Protein AF-A0A7W2L6R8-F1 (afdb_monomer_lite)

InterPro domains:
  IPR005039 Antirepressor protein, C-terminal [PF03374] (110-186)
  IPR014054 Bacteriophage regulatory protein, Rha family [PF09669] (1-79)

Secondary structure (DSSP, 8-state):
-BHHHHHHHHT--HHHHHHHHHHHHHTTS--PPEEEEE-TTT--EEEEEB--HHHHHHHHHTT-HHHHHHHHHHHHHHHHHHHHH----SSHHHHHHHHHHHHHHHHHHHHHHHHHHHHHHHHHHHHTTTTPPPHHHHHHHTTS-HHHHHHHHHHTTSEEE-TT---EEE-HHHHHTTS--------PPP-

Radius of gyration: 39.8 Å; chains: 1; bounding box: 74×54×94 Å

Foldseek 3Di:
DKLVVVCVVLVHDSVVSVVLLVVCVVVVNFPWDWDWDQDPPPRDTDIMTDGDPNSSCVSNCVRDVVSVVVVVVVVVVVVVVVVVVDPDDPDPVVNVVVVVVVVVVVVVVVVVCVVCVVVVVVVVVVVVCVPDDDLCVVCVVVVHHSVVSVVVCVVVQQWDDDVPDPDIDGDPVCVVVVNDDDDDDPDDDDD

Organism: Pseudomonas putida (NCBI:txid303)

Sequence (191 aa):
MSTREIAQLTGKSHDNVLRDARRLVAEGVLKSEETPYTHPQNGQSYPEFLLSQRDTLVLVSGYSAQLRARIIDRWQELEARVLGQLQIPQTFAEALRLAADQAEQNHQLQQVIQKQAPKVAAIQRLAAACGAICITDAAKQLQVAPSKLFGWLEENRWIYRRQGSGRWIAYQPRISSGLLKHKVTSLKPDP

Structure (mmCIF, N/CA/C/O backbone):
data_AF-A0A7W2L6R8-F1
#
_entry.id   AF-A0A7W2L6R8-F1
#
loop_
_atom_site.group_PDB
_atom_site.id
_atom_site.type_symbol
_atom_site.label_atom_id
_atom_site.label_alt_id
_atom_site.label_comp_id
_atom_site.label_asym_id
_atom_site.label_entity_id
_atom_site.label_seq_id
_atom_site.pdbx_PDB_ins_code
_atom_site.Cartn_x
_atom_site.Cartn_y
_atom_site.Cartn_z
_atom_site.occupancy
_atom_site.B_iso_or_equiv
_atom_site.auth_seq_id
_atom_site.auth_comp_id
_atom_site.auth_asym_id
_atom_site.auth_atom_id
_atom_site.pdbx_PDB_model_num
ATOM 1 N N . MET A 1 1 ? -21.750 -14.918 16.451 1.00 89.88 1 MET A N 1
ATOM 2 C CA . MET A 1 1 ? -21.728 -15.380 17.856 1.00 89.88 1 MET A CA 1
ATOM 3 C C . MET A 1 1 ? -23.026 -14.936 18.499 1.00 89.88 1 MET A C 1
ATOM 5 O O . MET A 1 1 ? -23.421 -13.794 18.265 1.00 89.88 1 MET A O 1
ATOM 9 N N . SER A 1 2 ? -23.712 -15.816 19.226 1.00 94.25 2 SER A N 1
ATOM 10 C CA . SER A 1 2 ? -24.984 -15.457 19.865 1.00 94.25 2 SER A CA 1
ATOM 11 C C . SER A 1 2 ? -24.760 -14.674 21.162 1.00 94.25 2 SER A C 1
ATOM 13 O O . SER A 1 2 ? -23.735 -14.821 21.832 1.00 94.25 2 SER A O 1
ATOM 15 N N . THR A 1 3 ? -25.729 -13.857 21.578 1.00 94.56 3 THR A N 1
ATOM 16 C CA . THR A 1 3 ? -25.658 -13.178 22.888 1.00 94.56 3 THR A CA 1
ATOM 17 C C . THR A 1 3 ? -25.649 -14.156 24.063 1.00 94.56 3 THR A C 1
ATOM 19 O O . THR A 1 3 ? -25.105 -13.825 25.117 1.00 94.56 3 THR A O 1
ATOM 22 N N . ARG A 1 4 ? -26.184 -15.373 23.885 1.00 92.75 4 ARG A N 1
ATOM 23 C CA . ARG A 1 4 ? -26.137 -16.457 24.881 1.00 92.75 4 ARG A CA 1
ATOM 24 C C . ARG A 1 4 ? -24.720 -17.009 25.035 1.00 92.75 4 ARG A C 1
ATOM 26 O O . ARG A 1 4 ? -24.240 -17.141 26.157 1.00 92.75 4 ARG A O 1
ATOM 33 N N . GLU A 1 5 ? -24.032 -17.255 23.921 1.00 92.06 5 GLU A N 1
ATOM 34 C CA . GLU A 1 5 ? -22.613 -17.640 23.917 1.00 92.06 5 GLU A CA 1
ATOM 35 C C . GLU A 1 5 ? -21.745 -16.542 24.541 1.00 92.06 5 GLU A C 1
ATOM 37 O O . GLU A 1 5 ? -20.887 -16.823 25.373 1.00 92.06 5 GLU A O 1
ATOM 42 N N . ILE A 1 6 ? -22.002 -15.273 24.207 1.00 92.56 6 ILE A N 1
ATOM 43 C CA . ILE A 1 6 ? -21.271 -14.135 24.785 1.00 92.56 6 ILE A CA 1
ATOM 44 C C . ILE A 1 6 ? -21.476 -14.067 26.301 1.00 92.56 6 ILE A C 1
ATOM 46 O O . ILE A 1 6 ? -20.512 -13.864 27.038 1.00 92.56 6 ILE A O 1
ATOM 50 N N . ALA A 1 7 ? -22.706 -14.250 26.783 1.00 92.62 7 ALA A N 1
ATOM 51 C CA . ALA A 1 7 ? -23.013 -14.292 28.210 1.00 92.62 7 ALA A CA 1
ATOM 52 C C . ALA A 1 7 ? -22.227 -15.405 28.925 1.00 92.62 7 ALA A C 1
ATOM 54 O O . ALA A 1 7 ? -21.580 -15.145 29.939 1.00 92.62 7 ALA A O 1
ATOM 55 N N . GLN A 1 8 ? -22.189 -16.609 28.344 1.00 91.62 8 GLN A N 1
ATOM 56 C CA . GLN A 1 8 ? -21.412 -17.735 28.873 1.00 91.62 8 GLN A CA 1
ATOM 57 C C . GLN A 1 8 ? -19.908 -17.439 28.912 1.00 91.62 8 GLN A C 1
ATOM 59 O O . GLN A 1 8 ? -19.268 -17.658 29.936 1.00 91.62 8 GLN A O 1
ATOM 64 N N . LEU A 1 9 ? -19.346 -16.902 27.826 1.00 91.00 9 LEU A N 1
ATOM 65 C CA . LEU A 1 9 ? -17.909 -16.632 27.717 1.00 91.00 9 LEU A CA 1
ATOM 66 C C . LEU A 1 9 ? -17.447 -15.458 28.588 1.00 91.00 9 LEU A C 1
ATOM 68 O O . LEU A 1 9 ? -16.309 -15.441 29.049 1.00 91.00 9 LEU A O 1
ATOM 72 N N . THR A 1 10 ? -18.308 -14.462 28.801 1.00 87.69 10 THR A N 1
ATOM 73 C CA . THR A 1 10 ? -17.969 -13.252 29.572 1.00 87.69 10 THR A CA 1
ATOM 74 C C . THR A 1 10 ? -18.380 -13.333 31.042 1.00 87.69 10 THR A C 1
ATOM 76 O O . THR A 1 10 ? -18.015 -12.452 31.819 1.00 87.69 10 THR A O 1
ATOM 79 N N . GLY A 1 11 ? -19.152 -14.355 31.430 1.00 88.38 11 GLY A N 1
ATOM 80 C CA . GLY A 1 11 ? -19.705 -14.516 32.778 1.00 88.38 11 GLY A CA 1
ATOM 81 C C . GLY A 1 11 ? -20.815 -13.518 33.133 1.00 88.38 11 GLY A C 1
ATOM 82 O O . GLY A 1 11 ? -21.249 -13.463 34.283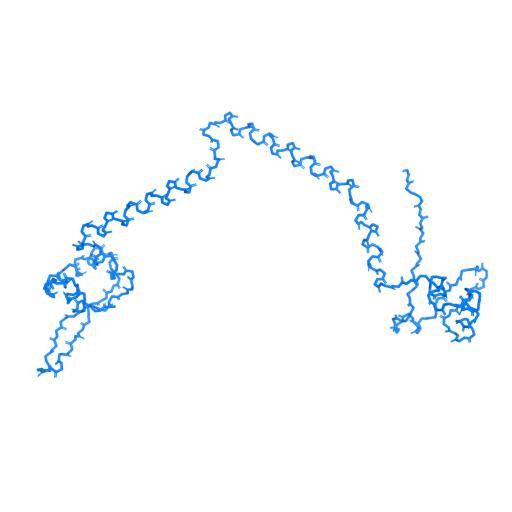 1.00 88.38 11 GLY A O 1
ATOM 83 N N . LYS A 1 12 ? -21.282 -12.706 32.175 1.00 90.94 12 LYS A N 1
ATOM 84 C CA . LYS A 1 12 ? -22.406 -11.776 32.366 1.00 90.94 12 LYS A CA 1
ATOM 85 C C . LYS A 1 12 ? -23.739 -12.500 32.207 1.00 90.94 12 LYS A C 1
ATOM 87 O O . LYS A 1 12 ? -23.853 -13.437 31.425 1.00 90.94 12 LYS A O 1
ATOM 92 N N . SER A 1 13 ? -24.778 -12.020 32.893 1.00 94.38 13 SER A N 1
ATOM 93 C CA . SER A 1 13 ? -26.136 -12.515 32.649 1.00 94.38 13 SER A CA 1
ATOM 94 C C . SER A 1 13 ? -26.592 -12.182 31.227 1.00 94.38 13 SER A C 1
ATOM 96 O O . SER A 1 13 ? -26.318 -11.093 30.713 1.00 94.38 13 SER A O 1
ATOM 98 N N . HIS A 1 14 ? -27.313 -13.113 30.598 1.00 94.25 14 HIS A N 1
ATOM 99 C CA . HIS A 1 14 ? -27.810 -12.945 29.230 1.00 94.25 14 HIS A CA 1
ATOM 100 C C . HIS A 1 14 ? -28.712 -11.713 29.083 1.00 94.25 14 HIS A C 1
ATOM 102 O O . HIS A 1 14 ? -28.559 -10.979 28.111 1.00 94.25 14 HIS A O 1
ATOM 108 N N . ASP A 1 15 ? -29.528 -11.395 30.091 1.00 95.06 15 ASP A N 1
ATOM 109 C CA . ASP A 1 15 ? -30.366 -10.185 30.110 1.00 95.06 15 ASP A CA 1
ATOM 110 C C . ASP A 1 15 ? -29.556 -8.889 29.991 1.00 95.06 15 ASP A C 1
ATOM 112 O O . ASP A 1 15 ? -29.937 -7.973 29.260 1.00 95.06 15 ASP A O 1
ATOM 116 N N . ASN A 1 16 ? -28.408 -8.808 30.674 1.00 94.38 16 ASN A N 1
ATOM 117 C CA . ASN A 1 16 ? -27.526 -7.648 30.567 1.00 94.38 16 ASN A CA 1
ATOM 118 C C . ASN A 1 16 ? -26.909 -7.564 29.168 1.00 94.38 16 ASN A C 1
ATOM 120 O O . ASN A 1 16 ? -26.847 -6.479 28.593 1.00 94.38 16 ASN A O 1
ATOM 124 N N . VAL A 1 17 ? -26.508 -8.705 28.599 1.00 94.44 17 VAL A N 1
ATOM 125 C CA . VAL A 1 17 ? -25.959 -8.756 27.238 1.00 94.44 17 VAL A CA 1
ATOM 126 C C . VAL A 1 17 ? -27.003 -8.329 26.203 1.00 94.44 17 VAL A C 1
ATOM 128 O O . VAL A 1 17 ? -26.694 -7.529 25.323 1.00 94.44 17 VAL A O 1
ATOM 131 N N . LEU A 1 18 ? -28.252 -8.783 26.340 1.00 95.62 18 LEU A N 1
ATOM 132 C CA . LEU A 1 18 ? -29.373 -8.359 25.497 1.00 95.62 18 LEU A CA 1
ATOM 133 C C . LEU A 1 18 ? -29.649 -6.865 25.612 1.00 95.62 18 LEU A C 1
ATOM 135 O O . LEU A 1 18 ? -29.804 -6.189 24.598 1.00 95.62 18 LEU A O 1
ATOM 139 N N . ARG A 1 19 ? -29.704 -6.339 26.838 1.00 95.81 19 ARG A N 1
ATOM 140 C CA . ARG A 1 19 ? -29.934 -4.913 27.078 1.00 95.81 19 ARG A CA 1
ATOM 141 C C . ARG A 1 19 ? -28.861 -4.062 26.404 1.00 95.81 19 ARG A C 1
ATOM 143 O O . ARG A 1 19 ? -29.186 -3.082 25.738 1.00 95.81 19 ARG A O 1
ATOM 150 N N . ASP A 1 20 ? -27.597 -4.438 26.564 1.00 95.50 20 ASP A N 1
ATOM 151 C CA . ASP A 1 20 ? -26.480 -3.684 26.003 1.00 95.50 20 ASP A CA 1
ATOM 152 C C . ASP A 1 20 ? -26.440 -3.806 24.466 1.00 95.50 20 ASP A C 1
ATOM 154 O O . ASP A 1 20 ? -26.195 -2.810 23.787 1.00 95.50 20 ASP A O 1
ATOM 158 N N . ALA A 1 21 ? -26.758 -4.982 23.907 1.00 95.19 21 ALA A N 1
ATOM 159 C CA . ALA A 1 21 ? -26.900 -5.174 22.463 1.00 95.19 21 ALA A CA 1
ATOM 160 C C . ALA A 1 21 ? -28.028 -4.304 21.883 1.00 95.19 21 ALA A C 1
ATOM 162 O O . ALA A 1 21 ? -27.784 -3.552 20.944 1.00 95.19 21 ALA A O 1
ATOM 163 N N . ARG A 1 22 ? -29.226 -4.320 22.488 1.00 96.44 22 ARG A N 1
ATOM 164 C CA . ARG A 1 22 ? -30.365 -3.473 22.083 1.00 96.44 22 ARG A CA 1
ATOM 165 C C . ARG A 1 22 ? -30.018 -1.993 22.118 1.00 96.44 22 ARG A C 1
ATOM 167 O O . ARG A 1 22 ? -30.337 -1.274 21.177 1.00 96.44 22 ARG A O 1
ATOM 174 N N . ARG A 1 23 ? -29.334 -1.542 23.176 1.00 96.88 23 ARG A N 1
ATOM 175 C CA . ARG A 1 23 ? -28.872 -0.153 23.278 1.00 96.88 23 ARG A CA 1
ATOM 176 C C . ARG A 1 23 ? -27.956 0.204 22.106 1.00 96.88 23 ARG A C 1
ATOM 178 O O . ARG A 1 23 ? -28.190 1.205 21.444 1.00 96.88 23 ARG A O 1
ATOM 185 N N . LEU A 1 24 ? -26.951 -0.623 21.819 1.00 95.38 24 LEU A N 1
ATOM 186 C CA . LEU A 1 24 ? -26.009 -0.349 20.732 1.00 95.38 24 LEU A CA 1
ATOM 187 C C . LEU A 1 24 ? -26.646 -0.466 19.335 1.00 95.38 24 LEU A C 1
ATOM 189 O O . LEU A 1 24 ? -26.183 0.191 18.406 1.00 95.38 24 LEU A O 1
ATOM 193 N N . VAL A 1 25 ? -27.692 -1.278 19.164 1.00 95.62 25 VAL A N 1
ATOM 194 C CA . VAL A 1 25 ? -28.506 -1.295 17.935 1.00 95.62 25 VAL A CA 1
ATOM 195 C C . VAL A 1 25 ? -29.303 0.004 17.804 1.00 95.62 25 VAL A C 1
ATOM 197 O O . VAL A 1 25 ? -29.286 0.617 16.742 1.00 95.62 25 VAL A O 1
ATOM 200 N N . ALA A 1 26 ? -29.941 0.471 18.883 1.00 95.69 26 ALA A N 1
ATOM 201 C CA . ALA A 1 26 ? -30.684 1.735 18.891 1.00 95.69 26 ALA A CA 1
ATOM 202 C C . ALA A 1 26 ? -29.785 2.955 18.614 1.00 95.69 26 ALA A C 1
ATOM 204 O O . ALA A 1 26 ? -30.210 3.903 17.961 1.00 95.69 26 ALA A O 1
ATOM 205 N N . GLU A 1 27 ? -28.527 2.913 19.059 1.00 95.62 27 GLU A N 1
ATOM 206 C CA . GLU A 1 27 ? -27.496 3.916 18.751 1.00 95.62 27 GLU A CA 1
ATOM 207 C C . GLU A 1 27 ? -26.927 3.783 17.319 1.00 95.62 27 GLU A C 1
ATOM 209 O O . GLU A 1 27 ? -26.092 4.587 16.908 1.00 95.62 27 GLU A O 1
ATOM 214 N N . GLY A 1 28 ? -27.336 2.767 16.550 1.00 93.06 28 GLY A N 1
ATOM 215 C CA . GLY A 1 28 ? -26.838 2.496 15.196 1.00 93.06 28 GLY A CA 1
ATOM 216 C C . GLY A 1 28 ? -25.408 1.942 15.143 1.00 93.06 28 GLY A C 1
ATOM 217 O O . GLY A 1 28 ? -24.799 1.870 14.073 1.00 93.06 28 GLY A O 1
ATOM 218 N N . VAL A 1 29 ? -24.845 1.550 16.288 1.00 94.75 29 VAL A N 1
ATOM 219 C CA . VAL A 1 29 ? -23.480 1.026 16.400 1.00 94.75 29 VAL A CA 1
ATOM 220 C C . VAL A 1 29 ? -23.422 -0.428 15.932 1.00 94.75 29 VAL A C 1
ATOM 222 O O . VAL A 1 29 ? -22.526 -0.786 15.155 1.00 94.75 29 VAL A O 1
ATOM 225 N N . LEU A 1 30 ? -24.367 -1.257 16.385 1.00 94.31 30 LEU A N 1
ATOM 226 C CA . LEU A 1 30 ? -24.556 -2.622 15.889 1.00 94.31 30 LEU A CA 1
ATOM 227 C C . LEU A 1 30 ? -25.556 -2.621 14.735 1.00 94.31 30 LEU A C 1
ATOM 229 O O . LEU A 1 30 ? -26.507 -1.846 14.729 1.00 94.31 30 LEU A O 1
ATOM 233 N N . LYS A 1 31 ? -25.348 -3.518 13.771 1.00 90.69 31 LYS A N 1
ATOM 234 C CA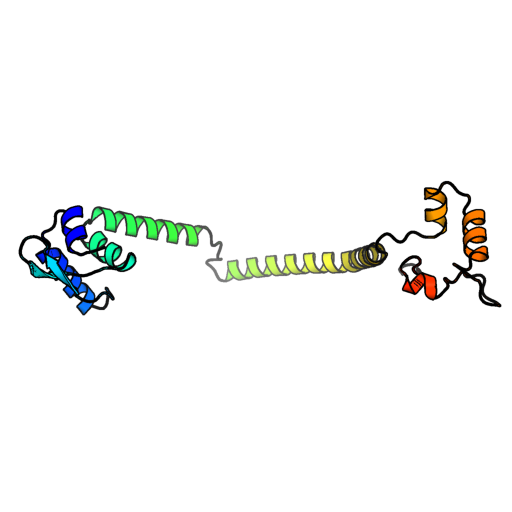 . LYS A 1 31 ? -26.228 -3.677 12.599 1.00 90.69 31 LYS A CA 1
ATOM 235 C C . LYS A 1 31 ? -27.069 -4.952 12.660 1.00 90.69 31 LYS A C 1
ATOM 237 O O . LYS A 1 31 ? -27.704 -5.317 11.679 1.00 90.69 31 LYS A O 1
ATOM 242 N N . SER A 1 32 ? -26.994 -5.662 13.778 1.00 88.00 32 SER A N 1
ATOM 243 C CA . SER A 1 32 ? -27.630 -6.961 13.967 1.00 88.00 32 SER A CA 1
ATOM 244 C C . SER A 1 32 ? -29.062 -6.791 14.479 1.00 88.00 32 SER A C 1
ATOM 246 O O . SER A 1 32 ? -29.327 -5.906 15.290 1.00 88.00 32 SER A O 1
ATOM 248 N N . GLU A 1 33 ? -29.964 -7.660 14.035 1.00 89.25 33 GLU A N 1
ATOM 249 C CA . GLU A 1 33 ? -31.363 -7.682 14.470 1.00 89.25 33 GLU A CA 1
ATOM 250 C C . GLU A 1 33 ? -31.590 -8.718 15.575 1.00 89.25 33 GLU A C 1
ATOM 252 O O . GLU A 1 33 ? -30.820 -9.672 15.732 1.00 89.25 33 GLU A O 1
ATOM 257 N N . GLU A 1 34 ? -32.648 -8.511 16.358 1.00 93.06 34 GLU A N 1
ATOM 258 C CA . GLU A 1 34 ? -33.055 -9.446 17.403 1.00 93.06 34 GLU A CA 1
ATOM 259 C C . GLU A 1 34 ? -33.752 -10.654 16.771 1.00 93.06 34 GLU A C 1
ATOM 261 O O . GLU A 1 34 ? -34.700 -10.517 15.999 1.00 93.06 34 GLU A O 1
ATOM 266 N N . THR A 1 35 ? -33.283 -11.848 17.107 1.00 90.75 35 THR A N 1
ATOM 267 C CA . THR A 1 35 ? -33.745 -13.122 16.563 1.00 90.75 35 THR A CA 1
ATOM 268 C C . THR A 1 35 ? -34.325 -14.003 17.670 1.00 90.75 35 THR A C 1
ATOM 270 O O . THR A 1 35 ? -33.741 -14.082 18.753 1.00 90.75 35 THR A O 1
ATOM 273 N N . PRO A 1 36 ? -35.444 -14.709 17.435 1.00 91.50 36 PRO A N 1
ATOM 274 C CA . PRO A 1 36 ? -35.975 -15.658 18.404 1.00 91.50 36 PRO A CA 1
ATOM 275 C C . PRO A 1 36 ? -35.102 -16.919 18.474 1.00 91.50 36 PRO A C 1
ATOM 277 O O . PRO A 1 36 ? -34.730 -17.496 17.455 1.00 91.50 36 PRO A O 1
ATOM 280 N N . TYR A 1 37 ? -34.836 -17.386 19.689 1.00 91.38 37 TYR A N 1
ATOM 281 C CA . TYR A 1 37 ? -34.160 -18.642 19.988 1.00 91.38 37 TYR A CA 1
ATOM 282 C C . TYR A 1 37 ? -35.091 -19.579 20.745 1.00 91.38 37 TYR A C 1
ATOM 284 O O . TYR A 1 37 ? -35.537 -19.270 21.847 1.00 91.38 37 TYR A O 1
ATOM 292 N N . THR A 1 38 ? -35.351 -20.757 20.184 1.00 91.56 38 THR A N 1
ATOM 293 C CA . THR A 1 38 ? -36.167 -21.777 20.852 1.00 91.56 38 THR A CA 1
ATOM 294 C C . THR A 1 38 ? -35.282 -22.707 21.669 1.00 91.56 38 THR A C 1
ATOM 296 O O . THR A 1 38 ? -34.393 -23.370 21.133 1.00 91.56 38 THR A O 1
ATOM 299 N N . HIS A 1 39 ? -35.517 -22.764 22.977 1.00 86.94 39 HIS A N 1
ATOM 300 C CA . HIS A 1 39 ? -34.708 -23.569 23.878 1.00 86.94 39 HIS A CA 1
ATOM 301 C C . HIS A 1 39 ? -35.102 -25.055 23.798 1.00 86.94 39 HIS A C 1
ATOM 303 O O . HIS A 1 39 ? -36.267 -25.395 24.022 1.00 86.94 39 HIS A O 1
ATOM 309 N N . PRO A 1 40 ? -34.147 -25.972 23.550 1.00 87.69 40 PRO A N 1
ATOM 310 C CA . PRO A 1 40 ? -34.449 -27.378 23.266 1.00 87.69 40 PRO A CA 1
ATOM 311 C C . PRO A 1 40 ? -35.054 -28.134 24.458 1.00 87.69 40 PRO A C 1
ATOM 313 O O . PRO A 1 40 ? -35.726 -29.139 24.268 1.00 87.69 40 PRO A O 1
ATOM 316 N N . GLN A 1 41 ? -34.836 -27.657 25.687 1.00 87.44 41 GLN A N 1
ATOM 317 C CA . GLN A 1 41 ? -35.306 -28.334 26.902 1.00 87.44 41 GLN A CA 1
ATOM 318 C C . GLN A 1 41 ? -36.793 -28.105 27.217 1.00 87.44 41 GLN A C 1
ATOM 320 O O . GLN A 1 41 ? -37.423 -28.969 27.814 1.00 87.44 41 GLN A O 1
ATOM 325 N N . ASN A 1 42 ? -37.346 -26.937 26.881 1.00 91.12 42 ASN A N 1
ATOM 326 C CA . ASN A 1 42 ? -38.705 -26.547 27.279 1.00 91.12 42 ASN A CA 1
ATOM 327 C C . ASN A 1 42 ? -39.564 -26.053 26.103 1.00 91.12 42 ASN A C 1
ATOM 329 O O . ASN A 1 42 ? -40.727 -25.716 26.309 1.00 91.12 42 ASN A O 1
ATOM 333 N N . GLY A 1 43 ? -39.001 -25.979 24.892 1.00 89.12 43 GLY A N 1
ATOM 334 C CA . GLY A 1 43 ? -39.689 -25.488 23.699 1.00 89.12 43 GLY A CA 1
ATOM 335 C C . GLY A 1 43 ? -40.060 -24.003 23.747 1.00 89.12 43 GLY A C 1
ATOM 336 O O . GLY A 1 43 ? -40.789 -23.538 22.877 1.00 89.12 43 GLY A O 1
ATOM 337 N N . GLN A 1 44 ? -39.588 -23.247 24.744 1.00 90.88 44 GLN A N 1
ATOM 338 C CA . GLN A 1 44 ? -39.894 -21.825 24.882 1.00 90.88 44 GLN A CA 1
ATOM 339 C C . GLN A 1 44 ? -38.967 -20.980 24.007 1.00 90.88 44 GLN A C 1
ATOM 341 O O . GLN A 1 44 ? -37.780 -21.280 23.868 1.00 90.88 44 GLN A O 1
ATOM 346 N N . SER A 1 45 ? -39.517 -19.905 23.439 1.00 90.88 45 SER A N 1
ATOM 347 C CA . SER A 1 45 ? -38.766 -18.937 22.641 1.00 90.88 45 SER A CA 1
ATOM 348 C C . SER A 1 45 ? -38.260 -17.792 23.513 1.00 90.88 45 SER A C 1
ATOM 350 O O . SER A 1 45 ? -39.030 -17.171 24.244 1.00 90.88 45 SER A O 1
ATOM 352 N N . TYR A 1 46 ? -36.975 -17.483 23.387 1.00 90.81 46 TYR A N 1
ATOM 353 C CA . TYR A 1 46 ? -36.286 -16.395 24.065 1.00 90.81 46 TYR A CA 1
ATOM 354 C C . TYR A 1 46 ? -35.659 -15.453 23.040 1.00 90.81 46 TYR A C 1
ATOM 356 O O . TYR A 1 46 ? -35.232 -15.903 21.980 1.00 90.81 46 TYR A O 1
ATOM 364 N N . PRO A 1 47 ? -35.568 -14.154 23.335 1.00 93.88 4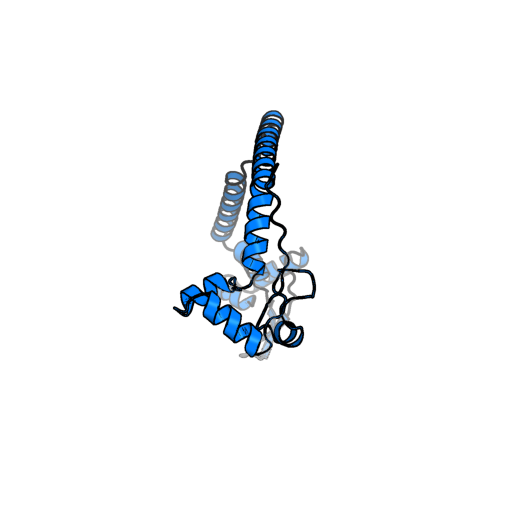7 PRO A N 1
ATOM 365 C CA . PRO A 1 47 ? -34.858 -13.225 22.469 1.00 93.88 47 PRO A CA 1
ATOM 366 C C . PRO A 1 47 ? -33.346 -13.476 22.487 1.00 93.88 47 PRO A C 1
ATOM 368 O O . PRO A 1 47 ? -32.750 -13.638 23.551 1.00 93.88 47 PRO A O 1
ATOM 371 N N . GLU A 1 48 ? -32.698 -13.452 21.326 1.00 94.31 48 GLU A N 1
ATOM 372 C CA . GLU A 1 48 ? -31.240 -13.405 21.198 1.00 94.31 48 GLU A CA 1
ATOM 373 C C . GLU A 1 48 ? -30.795 -12.490 20.054 1.00 94.31 48 GLU A C 1
ATOM 375 O O . GLU A 1 48 ? -31.612 -12.024 19.274 1.00 94.31 48 GLU A O 1
ATOM 380 N N . PHE A 1 49 ? -29.495 -12.212 19.948 1.00 95.75 49 PHE A N 1
ATOM 381 C CA . PHE A 1 49 ? -28.927 -11.612 18.737 1.00 95.75 49 PHE A CA 1
ATOM 382 C C . PHE A 1 49 ? -27.852 -12.533 18.183 1.00 95.75 49 PHE A C 1
ATOM 384 O O . PHE A 1 49 ? -26.997 -13.005 18.940 1.00 95.75 49 PHE A O 1
ATOM 391 N N . LEU A 1 50 ? -27.846 -12.708 16.862 1.00 94.38 50 LEU A N 1
ATOM 392 C CA . LEU A 1 50 ? -26.755 -13.335 16.123 1.00 94.38 50 LEU A CA 1
ATOM 393 C C . LEU A 1 50 ? -25.823 -12.253 15.577 1.00 94.38 50 LEU A C 1
ATOM 395 O O . LEU A 1 50 ? -26.085 -11.638 14.547 1.00 94.38 50 LEU A O 1
ATOM 399 N N . LEU A 1 51 ? -24.718 -12.014 16.284 1.00 93.50 51 LEU A N 1
ATOM 400 C CA . LEU A 1 51 ? -23.803 -10.920 15.967 1.00 93.50 51 LEU A CA 1
ATOM 401 C C . LEU A 1 51 ? -22.735 -11.340 14.954 1.00 93.50 51 LEU A C 1
ATOM 403 O O . LEU A 1 51 ? -22.135 -12.421 15.060 1.00 93.50 51 LEU A O 1
ATOM 407 N N . SER A 1 52 ? -22.433 -10.429 14.024 1.00 94.31 52 SER A N 1
ATOM 408 C CA . SER A 1 52 ? -21.247 -10.513 13.166 1.00 94.31 52 SER A CA 1
ATOM 409 C C . SER A 1 52 ? -19.959 -10.463 13.997 1.00 94.31 52 SER A C 1
ATOM 411 O O . SER A 1 52 ? -19.966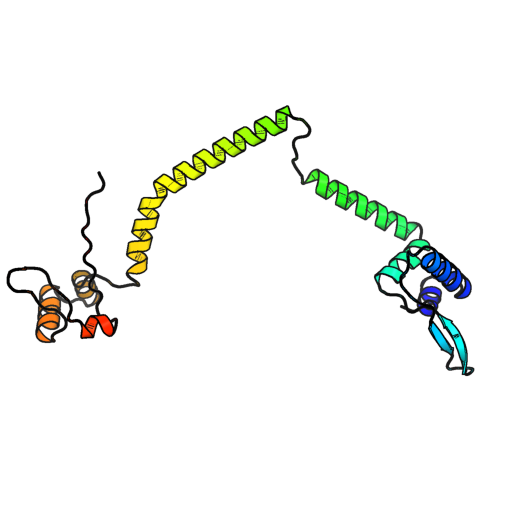 -10.088 15.173 1.00 94.31 52 SER A O 1
ATOM 413 N N . GLN A 1 53 ? -18.819 -10.804 13.392 1.00 91.38 53 GLN A N 1
ATOM 414 C CA . GLN A 1 53 ? -17.521 -10.710 14.068 1.00 91.38 53 GLN A CA 1
ATOM 415 C C . GLN A 1 53 ? -17.250 -9.289 14.592 1.00 91.38 53 GLN A C 1
ATOM 417 O O . GLN A 1 53 ? -16.846 -9.126 15.742 1.00 91.38 53 GLN A O 1
ATOM 422 N N . ARG A 1 54 ? -17.526 -8.260 13.777 1.00 93.44 54 ARG A N 1
ATOM 423 C CA . ARG A 1 54 ? -17.377 -6.848 14.164 1.00 93.44 54 ARG A CA 1
ATOM 424 C C . ARG A 1 54 ? -18.260 -6.520 15.363 1.00 93.44 54 ARG A C 1
ATOM 426 O O . ARG A 1 54 ? -17.769 -6.000 16.358 1.00 93.44 54 ARG A O 1
ATOM 433 N N . ASP A 1 55 ? -19.545 -6.836 15.268 1.00 93.94 55 ASP A N 1
ATOM 434 C CA . ASP A 1 55 ? -20.533 -6.472 16.283 1.00 93.94 55 ASP A CA 1
ATOM 435 C C . ASP A 1 55 ? -20.272 -7.206 17.610 1.00 93.94 55 ASP A C 1
ATOM 437 O O . ASP A 1 55 ? -20.391 -6.620 18.686 1.00 93.94 55 ASP A O 1
ATOM 441 N N . THR A 1 56 ? -19.791 -8.451 17.532 1.00 92.69 56 THR A N 1
ATOM 442 C CA . THR A 1 56 ? -19.305 -9.217 18.688 1.00 92.69 56 THR A CA 1
ATOM 443 C C . THR A 1 56 ? -18.132 -8.505 19.364 1.00 92.69 56 THR A C 1
ATOM 445 O O . THR A 1 56 ? -18.139 -8.328 20.579 1.00 92.69 56 THR A O 1
ATOM 448 N N . LEU A 1 57 ? -17.130 -8.058 18.598 1.00 90.88 57 LEU A N 1
ATOM 449 C CA . LEU A 1 57 ? -15.965 -7.351 19.142 1.00 90.88 57 LEU A CA 1
ATOM 450 C C . LEU A 1 57 ? -16.347 -6.003 19.761 1.00 90.88 57 LEU A C 1
ATOM 452 O O . LEU A 1 57 ? -15.835 -5.656 20.825 1.00 90.88 57 LEU A O 1
ATOM 456 N N . VAL A 1 58 ? -17.266 -5.261 19.143 1.00 91.50 58 VAL A N 1
ATOM 457 C CA . VAL A 1 58 ? -17.775 -4.000 19.698 1.00 91.50 58 VAL A CA 1
ATOM 458 C C . VAL A 1 58 ? -18.458 -4.247 21.046 1.00 91.50 58 VAL A C 1
ATOM 460 O O . VAL A 1 58 ? -18.126 -3.585 22.028 1.00 91.50 58 VAL A O 1
ATOM 463 N N . LEU A 1 59 ? -19.339 -5.245 21.126 1.00 92.50 59 LEU A N 1
ATOM 464 C CA . LEU A 1 59 ? -20.065 -5.556 22.357 1.00 92.50 59 LEU A CA 1
ATOM 465 C C . LEU A 1 59 ? -19.126 -6.065 23.463 1.00 92.50 59 LEU A C 1
ATOM 467 O O . LEU A 1 59 ? -19.133 -5.547 24.579 1.00 92.50 59 LEU A O 1
ATOM 471 N N . VAL A 1 60 ? -18.275 -7.047 23.147 1.00 90.69 60 VAL A N 1
ATOM 472 C CA . VAL A 1 60 ? -17.374 -7.698 24.114 1.00 90.69 60 VAL A CA 1
ATOM 473 C C . VAL A 1 60 ? -16.265 -6.761 24.578 1.00 90.69 60 VAL A C 1
ATOM 475 O O . VAL A 1 60 ? -15.932 -6.751 25.768 1.00 90.69 60 VAL A O 1
ATOM 478 N N . SER A 1 61 ? -15.716 -5.926 23.688 1.00 89.81 61 SER A N 1
ATOM 479 C CA . SER A 1 61 ? -14.770 -4.893 24.113 1.00 89.81 61 SER A CA 1
ATOM 480 C C . SER A 1 61 ? -15.432 -3.967 25.134 1.00 89.81 61 SER A C 1
ATOM 482 O O . SER A 1 61 ? -14.816 -3.683 26.149 1.00 89.81 61 SER A O 1
ATOM 484 N N . GLY A 1 62 ? -16.721 -3.633 25.011 1.00 87.44 62 GLY A N 1
ATOM 485 C CA . GLY A 1 62 ? -17.503 -2.909 26.026 1.00 87.44 62 GLY A CA 1
ATOM 486 C C . GLY A 1 62 ? -17.539 -3.538 27.432 1.00 87.44 62 GLY A C 1
ATOM 487 O O . GLY A 1 62 ? -17.775 -2.832 28.417 1.00 87.44 62 GLY A O 1
ATOM 488 N N . TYR A 1 63 ? -17.199 -4.819 27.592 1.00 89.38 63 TYR A N 1
ATOM 489 C CA . TYR A 1 63 ? -17.244 -5.517 28.885 1.00 89.38 63 TYR A CA 1
ATOM 490 C C . TYR A 1 63 ? -15.909 -5.627 29.606 1.00 89.38 63 TYR A C 1
ATOM 492 O O . TYR A 1 63 ? -15.888 -5.539 30.831 1.00 89.38 63 TYR A O 1
ATOM 500 N N . SER A 1 64 ? -14.801 -5.750 28.879 1.00 86.75 64 SER A N 1
ATOM 501 C CA . SER A 1 64 ? -13.467 -5.772 29.481 1.00 86.75 64 SER A CA 1
ATOM 502 C C . SER A 1 64 ? -12.773 -4.432 29.269 1.00 86.75 64 SER A C 1
ATOM 504 O O . SER A 1 64 ? -12.344 -4.105 28.164 1.00 86.75 64 SER A O 1
ATOM 506 N N . ALA A 1 65 ? -12.637 -3.655 30.346 1.00 86.62 65 ALA A N 1
ATOM 507 C CA . ALA A 1 65 ? -11.874 -2.408 30.316 1.00 86.62 65 ALA A CA 1
ATOM 508 C C . ALA A 1 65 ? -10.415 -2.652 29.900 1.00 86.62 65 ALA A C 1
ATOM 510 O O . ALA A 1 65 ? -9.870 -1.871 29.126 1.00 86.62 65 ALA A O 1
ATOM 511 N N . GLN A 1 66 ? -9.821 -3.772 30.328 1.00 87.19 66 GLN A N 1
ATOM 512 C CA . GLN A 1 66 ? -8.474 -4.174 29.923 1.00 87.19 66 GLN A CA 1
ATOM 513 C C . GLN A 1 66 ? -8.393 -4.458 28.418 1.00 87.19 66 GLN A C 1
ATOM 515 O O . GLN A 1 66 ? -7.443 -4.032 27.769 1.00 87.19 66 GLN A O 1
ATOM 520 N N . LEU A 1 67 ? -9.388 -5.144 27.840 1.00 83.38 67 LEU A N 1
ATOM 521 C CA . LEU A 1 67 ? -9.438 -5.376 26.396 1.00 83.38 67 LEU A CA 1
ATOM 522 C C . LEU A 1 67 ? -9.585 -4.059 25.624 1.00 83.38 67 LEU A C 1
ATOM 524 O O . LEU A 1 67 ? -8.886 -3.875 24.632 1.00 83.38 67 LEU A O 1
ATOM 528 N N . ARG A 1 68 ? -10.433 -3.125 26.088 1.00 87.31 68 ARG A N 1
ATOM 529 C CA . ARG A 1 68 ? -10.544 -1.790 25.463 1.00 87.31 68 ARG A CA 1
ATOM 530 C C . ARG A 1 68 ? -9.235 -1.031 25.508 1.00 87.31 68 ARG A C 1
ATOM 532 O O . ARG A 1 68 ? -8.825 -0.534 24.469 1.00 87.31 68 ARG A O 1
ATOM 539 N N . ALA A 1 69 ? -8.590 -0.972 26.673 1.00 86.81 69 ALA A N 1
ATOM 540 C CA . ALA A 1 69 ? -7.308 -0.296 26.836 1.00 86.81 69 ALA A CA 1
ATOM 541 C C . ALA A 1 69 ? -6.274 -0.867 25.858 1.00 86.81 69 ALA A C 1
ATOM 543 O O . ALA A 1 69 ? -5.748 -0.132 25.039 1.00 86.81 69 ALA A O 1
ATOM 544 N N . ARG A 1 70 ? -6.115 -2.197 25.804 1.00 83.94 70 ARG A N 1
ATOM 545 C CA . ARG A 1 70 ? -5.191 -2.848 24.859 1.00 83.94 70 ARG A CA 1
ATOM 546 C C . ARG A 1 70 ? -5.499 -2.551 23.392 1.00 83.94 70 ARG A C 1
ATOM 548 O O . ARG A 1 70 ? -4.572 -2.435 22.598 1.00 83.94 70 ARG A O 1
ATOM 555 N N . ILE A 1 71 ? -6.777 -2.477 23.014 1.00 8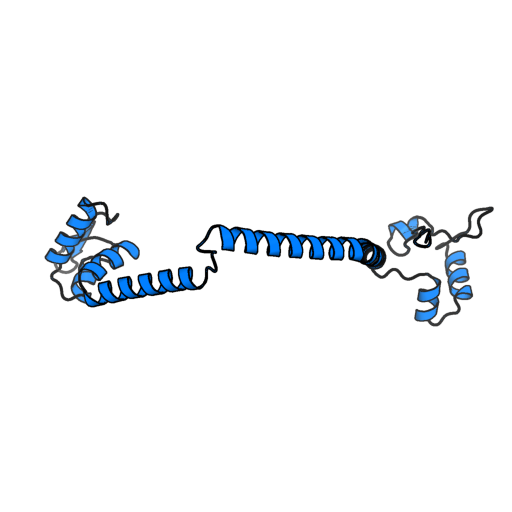3.44 71 ILE A N 1
ATOM 556 C CA . ILE A 1 71 ? -7.179 -2.103 21.651 1.00 83.44 71 ILE A CA 1
ATOM 557 C C . ILE A 1 71 ? -6.792 -0.646 21.372 1.00 83.44 71 ILE A C 1
ATOM 559 O O . ILE A 1 71 ? -6.202 -0.381 20.329 1.00 83.44 71 ILE A O 1
ATOM 563 N N . ILE A 1 72 ? -7.094 0.272 22.294 1.00 86.25 72 ILE A N 1
ATOM 564 C CA . ILE A 1 72 ? -6.762 1.700 22.178 1.00 86.25 72 ILE A CA 1
ATOM 565 C C . ILE A 1 72 ? -5.246 1.886 22.073 1.00 86.25 72 ILE A C 1
ATOM 567 O O . ILE A 1 72 ? -4.781 2.485 21.107 1.00 86.25 72 ILE A O 1
ATOM 571 N N . ASP A 1 73 ? -4.484 1.308 23.001 1.00 91.44 73 ASP A N 1
ATOM 572 C CA . ASP A 1 73 ? -3.022 1.400 23.045 1.00 91.44 73 ASP A CA 1
ATOM 573 C C . ASP A 1 73 ? -2.404 0.862 21.750 1.00 91.44 73 ASP A C 1
ATOM 575 O O . ASP A 1 73 ? -1.522 1.482 21.158 1.00 91.44 73 ASP A O 1
ATOM 579 N N . ARG A 1 74 ? -2.911 -0.275 21.252 1.00 90.62 74 ARG A N 1
ATOM 580 C CA . ARG A 1 74 ? -2.435 -0.865 19.997 1.00 90.62 74 ARG A CA 1
ATOM 581 C C . ARG A 1 74 ? -2.730 0.023 18.790 1.00 90.62 74 ARG A C 1
ATOM 583 O O . ARG A 1 74 ? -1.904 0.094 17.884 1.00 90.62 74 ARG A O 1
ATOM 590 N N . TRP A 1 75 ? -3.891 0.670 18.746 1.00 84.38 75 TRP A N 1
ATOM 591 C CA . TRP A 1 75 ? -4.214 1.614 17.676 1.00 84.38 75 TRP A CA 1
ATOM 592 C C . TRP A 1 75 ? -3.317 2.849 17.726 1.00 84.38 75 TRP A C 1
ATOM 594 O O . TRP A 1 75 ? -2.746 3.198 16.698 1.00 84.38 75 TRP A O 1
ATOM 604 N N . GLN A 1 76 ? -3.103 3.432 18.907 1.00 87.44 76 GLN A N 1
ATOM 605 C CA . GLN A 1 76 ? -2.177 4.555 19.085 1.00 87.44 76 GLN A CA 1
ATOM 606 C C . GLN A 1 76 ? -0.745 4.188 18.675 1.00 87.44 76 GLN A C 1
ATOM 608 O O . GLN A 1 76 ? -0.073 4.972 18.011 1.00 87.44 76 GLN A O 1
ATOM 613 N N . GLU A 1 77 ? -0.281 2.981 19.008 1.00 87.81 77 GLU A N 1
ATOM 614 C CA . GLU A 1 77 ? 1.024 2.472 18.573 1.00 87.81 77 GLU A CA 1
ATOM 615 C C . GLU A 1 77 ? 1.109 2.361 17.042 1.00 87.81 77 GLU A C 1
ATOM 617 O O . GLU A 1 77 ? 2.109 2.758 16.443 1.00 87.81 77 GLU A O 1
ATOM 622 N N . LEU A 1 78 ? 0.067 1.834 16.388 1.00 79.75 78 LEU A N 1
ATOM 623 C CA . LEU A 1 78 ? 0.017 1.725 14.929 1.00 79.75 78 LEU A CA 1
ATOM 624 C C . LEU A 1 78 ? -0.017 3.103 14.257 1.00 79.75 78 LEU A C 1
ATOM 626 O O . LEU A 1 78 ? 0.706 3.309 13.284 1.00 79.75 78 LEU A O 1
ATOM 630 N N . GLU A 1 79 ? -0.793 4.049 14.784 1.00 82.31 79 GLU A N 1
ATOM 631 C CA . GLU A 1 79 ? -0.835 5.434 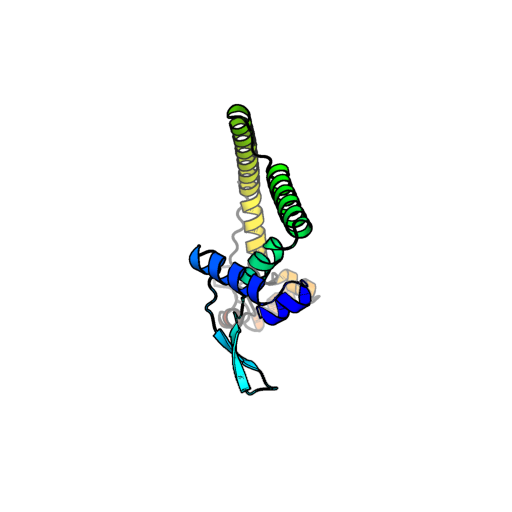14.302 1.00 82.31 79 GLU A CA 1
ATOM 632 C C . GLU A 1 79 ? 0.521 6.124 14.470 1.00 82.31 79 GLU A C 1
ATOM 634 O O . GLU A 1 79 ? 1.050 6.687 13.511 1.00 82.31 79 GLU A O 1
ATOM 639 N N . ALA A 1 80 ? 1.141 6.009 15.647 1.00 84.12 80 ALA A N 1
ATOM 640 C CA . ALA A 1 80 ? 2.475 6.541 15.909 1.00 84.12 80 ALA A CA 1
ATOM 641 C C . ALA A 1 80 ? 3.532 5.901 14.999 1.00 84.12 80 ALA A C 1
ATOM 643 O O . ALA A 1 80 ? 4.434 6.587 14.523 1.00 84.12 80 ALA A O 1
ATOM 644 N N . ARG A 1 81 ? 3.410 4.602 14.700 1.00 81.25 81 ARG A N 1
ATOM 645 C CA . ARG A 1 81 ? 4.294 3.911 13.756 1.00 81.25 81 ARG A CA 1
ATOM 646 C C . ARG A 1 81 ? 4.123 4.431 12.333 1.00 81.25 81 ARG A C 1
ATOM 648 O O . ARG A 1 81 ? 5.127 4.632 11.658 1.00 81.25 81 ARG A O 1
ATOM 655 N N . VAL A 1 82 ? 2.891 4.648 11.874 1.00 77.94 82 VAL A N 1
ATOM 656 C CA . VAL A 1 82 ? 2.625 5.229 10.548 1.00 77.94 82 VAL A CA 1
ATOM 657 C C . VAL A 1 82 ? 3.181 6.653 10.473 1.00 77.94 82 VAL A C 1
ATOM 659 O O . VAL A 1 82 ? 3.901 6.970 9.531 1.00 77.94 82 VAL A O 1
ATOM 662 N N . LEU A 1 83 ? 2.940 7.483 11.491 1.00 75.56 83 LEU A N 1
ATOM 663 C CA . LEU A 1 83 ? 3.477 8.846 11.563 1.00 75.56 83 LEU A CA 1
ATOM 664 C C . LEU A 1 83 ? 5.010 8.872 11.634 1.00 75.56 83 LEU A C 1
ATOM 666 O O . LEU A 1 83 ? 5.632 9.689 10.968 1.00 75.56 83 LEU A O 1
ATOM 670 N N . GLY A 1 84 ? 5.629 7.956 12.380 1.00 74.06 84 GLY A N 1
ATOM 671 C CA . GLY A 1 84 ? 7.087 7.840 12.466 1.00 74.06 84 GLY A CA 1
ATOM 672 C C . GLY A 1 84 ? 7.748 7.317 11.186 1.00 74.06 84 GLY A C 1
ATOM 673 O O . GLY A 1 84 ? 8.927 7.574 10.958 1.00 74.06 84 GLY A O 1
ATOM 674 N N . GLN A 1 85 ? 7.011 6.590 10.340 1.00 71.50 85 GLN A N 1
ATOM 675 C CA . GLN A 1 85 ? 7.490 6.133 9.029 1.00 71.50 85 GLN A CA 1
ATOM 676 C C . GLN A 1 85 ? 7.372 7.210 7.948 1.00 71.50 85 GLN A C 1
ATOM 678 O O . GLN A 1 85 ? 8.141 7.208 6.986 1.00 71.50 85 GLN A O 1
ATOM 683 N N . LEU A 1 86 ? 6.415 8.122 8.091 1.00 70.94 86 LEU A N 1
ATOM 684 C CA . LEU A 1 86 ? 6.205 9.218 7.161 1.00 70.94 86 LEU A CA 1
ATOM 685 C C . LEU A 1 86 ? 7.226 10.329 7.436 1.00 70.94 86 LEU A C 1
ATOM 687 O O . LEU A 1 86 ? 7.035 11.168 8.310 1.00 70.94 86 LEU A O 1
ATOM 691 N N . GLN A 1 87 ? 8.306 10.369 6.652 1.00 68.94 87 GLN A N 1
ATOM 692 C CA . GLN A 1 87 ? 9.218 11.518 6.625 1.00 68.94 87 GLN A CA 1
ATOM 693 C C . GLN A 1 87 ? 8.598 12.664 5.822 1.00 68.94 87 GLN A C 1
ATOM 695 O O . GLN A 1 87 ? 9.009 12.965 4.704 1.00 68.94 87 GLN A O 1
ATOM 700 N N . ILE A 1 88 ? 7.543 13.257 6.380 1.00 76.06 88 ILE A N 1
ATOM 701 C CA . ILE A 1 88 ? 6.894 14.435 5.812 1.00 76.06 88 ILE A CA 1
ATOM 702 C C . ILE A 1 88 ? 7.583 15.670 6.400 1.00 76.06 88 ILE A C 1
ATOM 704 O O . ILE A 1 88 ? 7.613 15.811 7.626 1.00 76.06 88 ILE A O 1
ATOM 708 N N . PRO A 1 89 ? 8.104 16.573 5.555 1.00 82.69 89 PRO A N 1
ATOM 709 C CA . PRO A 1 89 ? 8.625 17.856 6.001 1.00 82.69 89 PRO A CA 1
ATOM 710 C C . PRO A 1 89 ? 7.601 18.610 6.855 1.00 82.69 89 PRO A C 1
ATOM 712 O O . PRO A 1 89 ? 6.471 18.833 6.418 1.00 82.69 89 PRO A O 1
ATOM 715 N N . GLN A 1 90 ? 7.981 19.018 8.067 1.00 84.75 90 GLN A N 1
ATOM 716 C CA . GLN A 1 90 ? 7.053 19.693 8.989 1.00 84.75 90 GLN A CA 1
ATOM 717 C C . GLN A 1 90 ? 6.939 21.193 8.713 1.00 84.75 90 GLN A C 1
ATOM 719 O O . GLN A 1 90 ? 6.033 21.864 9.208 1.00 84.75 90 GLN A O 1
ATOM 724 N N . THR A 1 91 ? 7.860 21.735 7.914 1.00 89.50 91 THR A N 1
ATOM 725 C CA . THR A 1 91 ? 7.887 23.151 7.556 1.00 89.50 91 THR A CA 1
ATOM 726 C C . THR A 1 91 ? 7.860 23.338 6.049 1.00 89.50 91 THR A C 1
ATOM 728 O O . THR A 1 91 ? 8.363 22.517 5.281 1.00 89.50 91 THR A O 1
ATOM 731 N N . PHE A 1 92 ? 7.325 24.479 5.616 1.00 89.94 92 PHE A N 1
ATOM 732 C CA . PHE A 1 92 ? 7.297 24.835 4.200 1.00 89.94 92 PHE A CA 1
ATOM 733 C C . PHE A 1 92 ? 8.708 24.923 3.592 1.00 89.94 92 PHE A C 1
ATOM 735 O O . PHE A 1 92 ? 8.929 24.489 2.466 1.00 89.94 92 PHE A O 1
ATOM 742 N N . ALA A 1 93 ? 9.686 25.429 4.352 1.00 92.75 93 ALA A N 1
ATOM 743 C CA . ALA A 1 93 ? 11.070 25.538 3.895 1.00 92.75 93 ALA A CA 1
ATOM 744 C C . ALA A 1 93 ? 11.724 24.164 3.666 1.00 92.75 93 ALA A C 1
ATOM 746 O O . ALA A 1 93 ? 12.409 23.964 2.665 1.00 92.75 93 ALA A O 1
ATOM 747 N N . GLU A 1 94 ? 11.500 23.214 4.573 1.00 90.88 94 GLU A N 1
ATOM 748 C CA . GLU A 1 94 ? 11.979 21.836 4.435 1.00 90.88 94 GLU A CA 1
ATOM 749 C C . GLU A 1 94 ? 11.304 21.128 3.250 1.00 90.88 94 GLU A C 1
ATOM 751 O O . GLU A 1 94 ? 11.981 20.468 2.465 1.00 90.88 94 GLU A O 1
ATOM 756 N N . ALA A 1 95 ? 9.999 21.349 3.053 1.00 91.38 95 ALA A N 1
ATOM 757 C CA . ALA A 1 95 ? 9.258 20.800 1.919 1.00 91.38 95 ALA A CA 1
ATOM 758 C C . ALA A 1 95 ? 9.815 21.279 0.573 1.00 91.38 95 ALA A C 1
ATOM 760 O O . ALA A 1 95 ? 10.004 20.477 -0.341 1.00 91.38 95 ALA A O 1
ATOM 761 N N . LEU A 1 96 ? 10.122 22.574 0.458 1.00 93.12 96 LEU A N 1
ATOM 762 C CA . LEU A 1 96 ? 10.712 23.134 -0.756 1.00 93.12 96 LEU A CA 1
ATOM 763 C C . LEU A 1 96 ? 12.118 22.594 -1.030 1.00 93.12 96 LEU A C 1
ATOM 765 O O . LEU A 1 96 ? 12.447 22.349 -2.188 1.00 93.12 96 LEU A O 1
ATOM 769 N N . ARG A 1 97 ? 12.936 22.382 0.009 1.00 93.88 97 ARG A N 1
ATOM 770 C CA . ARG A 1 97 ? 14.267 21.772 -0.144 1.00 93.88 97 ARG A CA 1
ATOM 771 C C . ARG A 1 97 ? 14.166 20.338 -0.652 1.00 93.88 97 ARG A C 1
ATOM 773 O O . ARG A 1 97 ? 14.777 20.024 -1.664 1.00 93.88 97 ARG A O 1
ATOM 780 N N . LEU A 1 98 ? 13.321 19.515 -0.028 1.00 92.88 98 LEU A N 1
ATOM 781 C CA . LEU A 1 98 ? 13.105 18.134 -0.465 1.00 92.88 98 LEU A CA 1
ATOM 782 C C . LEU A 1 98 ? 12.598 18.070 -1.915 1.00 92.88 98 LEU A C 1
ATOM 784 O O . LEU A 1 98 ? 13.049 17.237 -2.698 1.00 92.88 98 LEU A O 1
ATOM 788 N N . ALA A 1 99 ? 11.682 18.967 -2.289 1.00 93.19 99 ALA A N 1
ATOM 789 C CA . ALA A 1 99 ? 11.179 19.050 -3.655 1.00 93.19 99 ALA A CA 1
ATOM 790 C C . ALA A 1 99 ? 12.280 19.434 -4.659 1.00 93.19 99 ALA A C 1
ATOM 792 O O . ALA A 1 99 ? 12.319 18.878 -5.758 1.00 93.19 99 ALA A O 1
ATOM 793 N N . ALA A 1 100 ? 13.178 20.351 -4.287 1.00 95.75 100 ALA A N 1
ATOM 794 C CA . ALA A 1 100 ? 14.330 20.716 -5.105 1.00 95.75 100 ALA A CA 1
ATOM 795 C C . ALA A 1 100 ? 15.287 19.525 -5.284 1.00 95.75 100 ALA A C 1
ATOM 797 O O . ALA A 1 100 ? 15.590 19.167 -6.422 1.00 95.75 100 ALA A O 1
ATOM 798 N N . ASP A 1 101 ? 15.659 18.847 -4.194 1.00 94.94 101 ASP A N 1
ATOM 799 C CA . ASP A 1 101 ? 16.523 17.659 -4.232 1.00 94.94 101 ASP A CA 1
ATOM 800 C C . ASP A 1 101 ? 15.922 16.566 -5.133 1.00 94.94 101 ASP A C 1
ATOM 802 O O . ASP A 1 101 ? 16.602 15.965 -5.968 1.00 94.94 101 ASP A O 1
ATOM 806 N N . GLN A 1 102 ? 14.610 16.338 -5.019 1.00 94.94 102 GLN A N 1
ATOM 807 C CA . GLN A 1 102 ? 13.902 15.355 -5.832 1.00 94.94 102 GLN A CA 1
ATOM 808 C C . GLN A 1 102 ? 13.832 15.761 -7.313 1.00 94.94 102 GLN A C 1
ATOM 810 O O . GLN A 1 102 ? 13.927 14.903 -8.197 1.00 94.94 102 GLN A O 1
ATOM 815 N N . ALA A 1 103 ? 13.682 17.053 -7.614 1.00 96.44 103 ALA A N 1
ATOM 816 C CA . ALA A 1 103 ? 13.716 17.561 -8.983 1.00 96.44 103 ALA A CA 1
ATOM 817 C C . ALA A 1 103 ? 15.106 17.387 -9.615 1.00 96.44 103 ALA A C 1
ATOM 819 O O . ALA A 1 103 ? 15.204 16.936 -10.760 1.00 96.44 103 ALA A O 1
ATOM 820 N N . GLU A 1 104 ? 16.176 17.666 -8.867 1.00 96.44 104 GLU A N 1
ATOM 821 C CA . GLU A 1 104 ? 17.553 17.453 -9.317 1.00 96.44 104 GLU A CA 1
ATOM 822 C C . GLU A 1 104 ? 17.843 15.972 -9.584 1.00 96.44 104 GLU A C 1
ATOM 824 O O . GLU A 1 104 ? 18.346 15.626 -10.657 1.00 96.44 104 GLU A O 1
ATOM 829 N N . GLN A 1 105 ? 17.457 15.078 -8.668 1.00 96.06 105 GLN A N 1
ATOM 830 C CA . GLN A 1 105 ? 17.591 13.630 -8.856 1.00 96.06 105 GLN A CA 1
ATOM 831 C C . GLN A 1 105 ? 16.831 13.145 -10.094 1.00 96.06 105 GLN A C 1
ATOM 833 O O . GLN A 1 105 ? 17.380 12.410 -10.917 1.00 96.06 105 GLN A O 1
ATOM 838 N N . ASN A 1 106 ? 15.585 13.591 -10.276 1.00 96.81 106 ASN A N 1
ATOM 839 C CA . ASN A 1 106 ? 14.797 13.253 -11.459 1.00 96.81 106 ASN A CA 1
ATOM 840 C C . ASN A 1 106 ? 15.467 13.736 -12.747 1.00 96.81 106 ASN A C 1
ATOM 842 O O . ASN A 1 106 ? 15.508 12.997 -13.732 1.00 96.81 106 ASN A O 1
ATOM 846 N N . HIS A 1 107 ? 16.032 14.942 -12.742 1.00 96.62 107 HIS A N 1
ATOM 847 C CA . HIS A 1 107 ? 16.754 15.464 -13.893 1.00 96.62 107 HIS A CA 1
ATOM 848 C C . HIS A 1 107 ? 17.995 14.618 -14.215 1.00 96.62 107 HIS A C 1
ATOM 850 O O . HIS A 1 107 ? 18.199 14.231 -15.368 1.00 96.62 107 HIS A O 1
ATOM 856 N N . GLN A 1 108 ? 18.789 14.253 -13.205 1.00 96.75 108 GLN A N 1
ATOM 857 C CA . GLN A 1 108 ? 19.953 13.376 -13.374 1.00 96.75 108 GLN A CA 1
ATOM 858 C C . GLN A 1 108 ? 19.553 12.006 -13.940 1.00 96.75 108 GLN A C 1
ATOM 860 O O . GLN A 1 108 ? 20.165 11.522 -14.895 1.00 96.75 108 GLN A O 1
ATOM 865 N N . LEU A 1 109 ? 18.488 11.398 -13.409 1.00 96.31 109 LEU A N 1
ATOM 866 C CA . LEU A 1 109 ? 17.966 10.122 -13.902 1.00 96.31 109 LEU A CA 1
ATOM 867 C C . LEU A 1 109 ? 17.494 10.227 -15.356 1.00 96.31 109 LEU A C 1
ATOM 869 O O . LEU A 1 109 ? 17.823 9.363 -16.170 1.00 96.31 109 LEU A O 1
ATOM 873 N N . GLN A 1 110 ? 16.793 11.302 -15.722 1.00 95.62 110 GLN A N 1
ATOM 874 C CA . GLN A 1 110 ? 16.379 11.549 -17.106 1.00 95.62 110 GLN A CA 1
ATOM 875 C C . GLN A 1 110 ? 17.577 11.687 -18.052 1.00 95.62 110 GLN A C 1
ATOM 877 O O . GLN A 1 110 ? 17.559 11.116 -19.144 1.00 95.62 110 GLN A O 1
ATOM 882 N N . GLN A 1 111 ? 18.643 12.379 -17.641 1.00 95.81 111 GLN A N 1
ATOM 883 C CA . GLN A 1 111 ? 19.874 12.466 -18.432 1.00 95.81 111 GLN A CA 1
ATOM 884 C C . GLN A 1 111 ? 20.523 11.090 -18.633 1.00 95.81 111 GLN A C 1
ATOM 886 O O . GLN A 1 111 ? 20.977 10.769 -19.734 1.00 95.81 111 GLN A O 1
ATOM 891 N N . VAL A 1 112 ? 20.561 10.256 -17.589 1.00 95.31 112 VAL A N 1
ATOM 892 C CA . VAL A 1 112 ? 21.077 8.883 -17.683 1.00 95.31 112 VAL A CA 1
ATOM 893 C C . VAL A 1 112 ? 20.221 8.048 -18.637 1.00 95.31 112 VAL A C 1
ATOM 895 O O . VAL A 1 112 ? 20.777 7.371 -19.502 1.00 95.31 112 VAL A O 1
ATOM 898 N N . ILE A 1 113 ? 18.892 8.145 -18.549 1.00 95.00 113 ILE A N 1
ATOM 899 C CA . ILE A 1 113 ? 17.959 7.465 -19.459 1.00 95.00 113 ILE A CA 1
ATOM 900 C C . ILE A 1 113 ? 18.221 7.881 -20.910 1.00 95.00 113 ILE A C 1
ATOM 902 O O . ILE A 1 113 ? 18.356 7.015 -21.773 1.00 95.00 113 ILE A O 1
ATOM 906 N N . GLN A 1 114 ? 18.368 9.180 -21.188 1.00 94.25 114 GLN A N 1
ATOM 907 C CA . GLN A 1 114 ? 18.662 9.671 -22.540 1.00 94.25 114 GLN A CA 1
ATOM 908 C C . GLN A 1 114 ? 20.000 9.138 -23.068 1.00 94.25 114 GLN A C 1
ATOM 910 O O . GLN A 1 114 ? 20.072 8.666 -24.202 1.00 94.25 114 GLN A O 1
ATOM 915 N N . LYS A 1 115 ? 21.049 9.129 -22.235 1.00 92.69 115 LYS A N 1
ATOM 916 C CA . LYS A 1 115 ? 22.360 8.558 -22.593 1.00 92.69 115 LYS A CA 1
ATOM 917 C C . LYS A 1 115 ? 22.304 7.044 -22.831 1.00 92.69 115 LYS A C 1
ATOM 919 O O . LYS A 1 115 ? 23.076 6.515 -23.630 1.00 92.69 115 LYS A O 1
ATOM 924 N N . GLN A 1 116 ? 21.422 6.327 -22.136 1.00 91.75 116 GLN A N 1
ATOM 925 C CA . GLN A 1 116 ? 21.257 4.878 -22.279 1.00 91.75 116 GLN A CA 1
ATOM 926 C C . GLN A 1 116 ? 20.315 4.481 -23.422 1.00 91.75 116 GLN A C 1
ATOM 928 O O . GLN A 1 116 ? 20.464 3.382 -23.958 1.00 91.75 116 GLN A O 1
ATOM 933 N N . ALA A 1 117 ? 19.403 5.360 -23.845 1.00 90.88 117 ALA A N 1
ATOM 934 C CA . ALA A 1 117 ? 18.455 5.119 -24.931 1.00 90.88 117 ALA A CA 1
ATOM 935 C C . ALA A 1 117 ? 19.086 4.508 -26.203 1.00 90.88 117 ALA A C 1
ATOM 937 O O . ALA A 1 117 ? 18.576 3.481 -26.662 1.00 90.88 117 ALA A O 1
ATOM 938 N N . PRO A 1 118 ? 20.212 5.014 -26.754 1.00 86.12 118 PRO A N 1
ATOM 939 C CA . PRO A 1 118 ? 20.826 4.402 -27.936 1.00 86.12 118 PRO A CA 1
ATOM 940 C C . PRO A 1 118 ? 21.365 2.989 -27.666 1.00 86.12 118 PRO A C 1
ATOM 942 O O . PRO A 1 118 ? 21.254 2.111 -28.526 1.00 86.12 118 PRO A O 1
ATOM 945 N N . LYS A 1 119 ? 21.892 2.727 -26.461 1.00 81.56 119 LYS A N 1
ATOM 946 C CA . LYS A 1 119 ? 22.388 1.399 -26.060 1.00 81.56 119 LYS A CA 1
ATOM 947 C C . LYS A 1 119 ? 21.243 0.401 -25.934 1.00 81.56 119 LYS A C 1
ATOM 949 O O . LYS A 1 119 ? 21.333 -0.701 -26.470 1.00 81.56 119 LYS A O 1
ATOM 954 N N . VAL A 1 120 ? 20.146 0.801 -25.292 1.00 88.56 120 VAL A N 1
ATOM 955 C CA . VAL A 1 120 ? 18.931 -0.018 -25.188 1.00 88.56 120 VAL A CA 1
ATOM 956 C C . VAL A 1 120 ? 18.357 -0.287 -26.578 1.00 88.56 120 VAL A C 1
ATOM 958 O O . VAL A 1 120 ? 18.066 -1.436 -26.895 1.00 88.56 120 VAL A O 1
ATOM 961 N N . ALA A 1 121 ? 18.289 0.721 -27.451 1.00 79.56 121 ALA A N 1
ATOM 962 C CA . ALA A 1 121 ? 17.846 0.548 -28.833 1.00 79.56 121 ALA A CA 1
ATOM 963 C C . ALA A 1 121 ? 18.766 -0.393 -29.636 1.00 79.56 121 ALA A C 1
ATOM 965 O O . ALA A 1 121 ? 18.297 -1.162 -30.475 1.00 79.56 121 ALA A O 1
ATOM 966 N N . ALA A 1 122 ? 20.082 -0.372 -29.403 1.00 73.62 122 ALA A N 1
ATOM 967 C CA . ALA A 1 122 ? 21.018 -1.324 -30.003 1.00 73.62 122 ALA A CA 1
ATOM 968 C C . ALA A 1 122 ? 20.778 -2.757 -29.502 1.00 73.62 122 ALA A C 1
ATOM 970 O O . ALA A 1 122 ? 20.644 -3.674 -30.312 1.00 73.62 122 ALA A O 1
ATOM 971 N N . ILE A 1 123 ? 20.644 -2.944 -28.189 1.00 74.12 123 ILE A N 1
ATOM 972 C CA . ILE A 1 123 ? 20.359 -4.248 -27.580 1.00 74.12 123 ILE A CA 1
ATOM 973 C C . ILE A 1 123 ? 19.006 -4.781 -28.053 1.00 74.12 123 ILE A C 1
ATOM 975 O O . ILE A 1 123 ? 18.922 -5.943 -28.427 1.00 74.12 123 ILE A O 1
ATOM 979 N N . GLN A 1 124 ? 17.962 -3.953 -28.122 1.00 76.62 124 GLN A N 1
ATOM 980 C CA . GLN A 1 124 ? 16.652 -4.356 -28.640 1.00 76.62 124 GLN A CA 1
ATOM 981 C C . GLN A 1 124 ? 16.722 -4.768 -30.113 1.00 76.62 124 GLN A C 1
ATOM 983 O O . GLN A 1 124 ? 16.109 -5.763 -30.494 1.00 76.62 124 GLN A O 1
ATOM 988 N N . ARG A 1 125 ? 17.512 -4.071 -30.943 1.00 67.00 125 ARG A N 1
ATOM 989 C CA . ARG A 1 125 ? 17.759 -4.487 -32.335 1.00 67.00 125 ARG A CA 1
ATOM 990 C C . ARG A 1 125 ? 18.426 -5.864 -32.411 1.00 67.00 125 ARG A C 1
ATOM 992 O O . ARG A 1 125 ? 18.030 -6.669 -33.255 1.00 67.00 125 ARG A O 1
ATOM 999 N N . LEU A 1 126 ? 19.392 -6.139 -31.532 1.00 62.31 126 LEU A N 1
ATOM 1000 C CA . LEU A 1 126 ? 20.069 -7.437 -31.435 1.00 62.31 126 LEU A CA 1
ATOM 1001 C C . LEU A 1 126 ? 19.138 -8.529 -30.884 1.00 62.31 126 LEU A C 1
ATOM 1003 O O . LEU A 1 126 ? 19.035 -9.601 -31.471 1.00 62.31 126 LEU A O 1
ATOM 1007 N N . ALA A 1 127 ? 18.392 -8.254 -29.817 1.00 65.81 127 ALA A N 1
ATOM 1008 C CA . ALA A 1 127 ? 17.441 -9.183 -29.211 1.00 65.81 127 ALA A CA 1
ATOM 1009 C C . ALA A 1 127 ? 16.283 -9.524 -30.168 1.00 65.81 127 ALA A C 1
ATOM 1011 O O . ALA A 1 127 ? 15.899 -10.687 -30.296 1.00 65.81 127 ALA A O 1
ATOM 1012 N N . ALA A 1 128 ? 15.796 -8.548 -30.942 1.00 60.50 128 ALA A N 1
ATOM 1013 C CA . ALA A 1 128 ? 14.817 -8.752 -32.013 1.00 60.50 128 ALA A CA 1
ATOM 1014 C C . ALA A 1 128 ? 15.367 -9.557 -33.210 1.00 60.50 128 ALA A C 1
ATOM 1016 O O . ALA A 1 128 ? 14.628 -9.859 -34.156 1.00 60.50 128 ALA A O 1
ATOM 1017 N N . ALA A 1 129 ? 16.658 -9.911 -33.230 1.00 59.50 129 ALA A N 1
ATOM 1018 C CA . ALA A 1 129 ? 17.161 -10.940 -34.136 1.00 59.50 129 ALA A CA 1
ATOM 1019 C C . ALA A 1 129 ? 16.683 -12.350 -33.726 1.00 59.50 129 ALA A C 1
ATOM 1021 O O . ALA A 1 129 ? 16.703 -13.246 -34.566 1.00 59.50 129 ALA A O 1
ATOM 1022 N N . CYS A 1 130 ? 16.153 -12.540 -32.508 1.00 55.50 130 CYS A N 1
ATOM 1023 C CA . CYS A 1 130 ? 15.664 -13.812 -31.947 1.00 55.50 130 CYS A CA 1
ATOM 1024 C C . CYS A 1 130 ? 16.632 -14.978 -32.222 1.00 55.50 130 CYS A C 1
ATOM 1026 O O . CYS A 1 130 ? 16.234 -15.984 -32.802 1.00 55.50 130 CYS A O 1
ATOM 1028 N N . GLY A 1 131 ? 17.921 -14.796 -31.920 1.00 62.06 131 GLY A N 1
ATOM 1029 C CA . GLY A 1 131 ? 18.941 -15.830 -32.141 1.00 62.06 131 GLY A CA 1
ATOM 1030 C C . GLY A 1 131 ? 19.376 -16.036 -33.598 1.00 62.06 131 GLY A C 1
ATOM 1031 O O . GLY A 1 131 ? 20.165 -16.936 -33.863 1.00 62.06 131 GLY A O 1
ATOM 1032 N N . ALA A 1 132 ? 18.912 -15.217 -34.550 1.00 71.50 132 ALA A N 1
ATOM 1033 C CA . ALA A 1 132 ? 19.429 -15.256 -35.915 1.00 71.50 132 ALA A CA 1
ATOM 1034 C C . ALA A 1 132 ? 20.867 -14.717 -35.954 1.00 71.50 132 ALA A C 1
ATOM 1036 O O . ALA A 1 132 ? 21.112 -13.542 -35.678 1.00 71.50 132 ALA A O 1
ATOM 1037 N N . ILE A 1 133 ? 21.802 -15.585 -36.320 1.00 74.19 133 ILE A N 1
ATOM 1038 C CA . ILE A 1 133 ? 23.214 -15.267 -36.548 1.00 74.19 133 ILE A CA 1
ATOM 1039 C C . ILE A 1 133 ? 23.465 -15.021 -38.037 1.00 74.19 133 ILE A C 1
ATOM 1041 O O . ILE A 1 133 ? 22.710 -15.487 -38.895 1.00 74.19 133 ILE A O 1
ATOM 1045 N N . CYS A 1 134 ? 24.513 -14.263 -38.370 1.00 81.38 134 CYS A N 1
ATOM 1046 C CA . CYS A 1 134 ? 24.872 -14.080 -39.773 1.00 81.38 134 CYS A CA 1
ATOM 1047 C C . CYS A 1 134 ? 25.347 -15.415 -40.378 1.00 81.38 134 CYS A C 1
ATOM 1049 O O . CYS A 1 134 ? 25.869 -16.271 -39.666 1.00 81.38 134 CYS A O 1
ATOM 1051 N N . ILE A 1 135 ? 25.195 -15.595 -41.696 1.00 82.81 135 ILE A N 1
ATOM 1052 C CA . ILE A 1 135 ? 25.586 -16.843 -42.387 1.00 82.81 135 ILE A CA 1
ATOM 1053 C C . ILE A 1 135 ? 27.065 -17.181 -42.117 1.00 82.81 135 ILE A C 1
ATOM 1055 O O . ILE A 1 135 ? 27.423 -18.346 -41.969 1.00 82.81 135 ILE A O 1
ATOM 1059 N N . THR A 1 136 ? 27.921 -16.167 -41.971 1.00 83.50 136 THR A N 1
ATOM 1060 C CA . THR A 1 136 ? 29.340 -16.336 -41.630 1.00 83.50 136 THR A CA 1
ATOM 1061 C C . THR A 1 136 ? 29.551 -16.906 -40.224 1.00 83.50 136 THR A C 1
ATOM 1063 O O . THR A 1 136 ? 30.406 -17.770 -40.045 1.00 83.50 136 THR A O 1
ATOM 1066 N N . ASP A 1 137 ? 28.785 -16.459 -39.228 1.00 80.38 137 ASP A N 1
ATOM 1067 C CA . ASP A 1 137 ? 28.882 -16.982 -37.861 1.00 80.38 137 ASP A CA 1
ATOM 1068 C C . ASP A 1 137 ? 28.214 -18.358 -37.739 1.00 80.38 137 ASP A C 1
ATOM 1070 O O . ASP A 1 137 ? 28.732 -19.220 -37.031 1.00 80.38 137 ASP A O 1
ATOM 1074 N N . ALA A 1 138 ? 27.147 -18.619 -38.506 1.00 80.81 138 ALA A N 1
ATOM 1075 C CA . ALA A 1 138 ? 26.573 -19.959 -38.645 1.00 80.81 138 ALA A CA 1
ATOM 1076 C C . ALA A 1 138 ? 27.589 -20.956 -39.219 1.00 80.81 138 ALA A C 1
ATOM 1078 O O . ALA A 1 138 ? 27.716 -22.065 -38.707 1.00 80.81 138 ALA A O 1
ATOM 1079 N N . ALA A 1 139 ? 28.365 -20.553 -40.232 1.00 83.06 139 ALA A N 1
ATOM 1080 C CA . ALA A 1 139 ? 29.422 -21.390 -40.799 1.00 83.06 139 ALA A CA 1
ATOM 1081 C C . ALA A 1 139 ? 30.480 -21.770 -39.754 1.00 83.06 139 ALA A C 1
ATOM 1083 O O . ALA A 1 139 ? 30.858 -22.937 -39.658 1.00 83.06 139 ALA A O 1
ATOM 1084 N N . LYS A 1 140 ? 30.904 -20.809 -38.920 1.00 81.50 140 LYS A N 1
ATOM 1085 C CA . LYS A 1 140 ? 31.855 -21.062 -37.826 1.00 81.50 140 LYS A CA 1
ATOM 1086 C C . LYS A 1 140 ? 31.298 -22.044 -36.794 1.00 81.50 140 LYS A C 1
ATOM 1088 O O . LYS A 1 140 ? 32.022 -22.942 -36.380 1.00 81.50 140 LYS A O 1
ATOM 1093 N N . GLN A 1 141 ? 30.029 -21.906 -36.402 1.00 78.44 141 GLN A N 1
ATOM 1094 C CA . GLN A 1 141 ? 29.386 -22.829 -35.454 1.00 78.44 141 GLN A CA 1
ATOM 1095 C C . GLN A 1 141 ? 29.243 -24.247 -36.019 1.00 78.44 141 GLN A C 1
ATOM 1097 O O . GLN A 1 141 ? 29.467 -25.215 -35.300 1.00 78.44 141 GLN A O 1
ATOM 1102 N N . LEU A 1 142 ? 28.930 -24.368 -37.311 1.00 77.69 142 LEU A N 1
ATOM 1103 C CA . LEU A 1 142 ? 28.855 -25.646 -38.028 1.00 77.69 142 LEU A CA 1
ATOM 1104 C C . LEU A 1 142 ? 30.236 -26.225 -38.387 1.00 77.69 142 LEU A C 1
ATOM 1106 O O . LEU A 1 142 ? 30.301 -27.283 -39.005 1.00 77.69 142 LEU A O 1
ATOM 1110 N N . GLN A 1 143 ? 31.329 -25.538 -38.029 1.00 83.50 143 GLN A N 1
ATOM 1111 C CA . GLN A 1 143 ? 32.712 -25.912 -38.349 1.00 83.50 143 GLN A CA 1
ATOM 1112 C C . GLN A 1 143 ? 32.971 -26.098 -39.855 1.00 83.50 143 GLN A C 1
ATOM 1114 O O . GLN A 1 143 ? 33.804 -26.901 -40.274 1.00 83.50 143 GLN A O 1
ATOM 1119 N N . VAL A 1 144 ? 32.282 -25.319 -40.692 1.00 87.00 144 VAL A N 1
ATOM 1120 C CA . VAL A 1 144 ? 32.468 -25.310 -42.148 1.00 87.00 144 VAL A CA 1
ATOM 1121 C C . VAL A 1 144 ? 33.028 -23.969 -42.609 1.00 87.00 144 VAL A C 1
ATOM 1123 O O . VAL A 1 144 ? 32.741 -22.914 -42.045 1.00 87.00 144 VAL A O 1
ATOM 1126 N N . ALA A 1 145 ? 33.829 -23.985 -43.676 1.00 87.69 145 ALA A N 1
ATOM 1127 C CA . ALA A 1 145 ? 34.310 -22.747 -44.280 1.00 87.69 145 ALA A CA 1
ATOM 1128 C C . ALA A 1 145 ? 33.114 -21.898 -44.771 1.00 87.69 145 ALA A C 1
ATOM 1130 O O . ALA A 1 145 ? 32.249 -22.443 -45.465 1.00 87.69 145 ALA A O 1
ATOM 1131 N N . PRO A 1 146 ? 33.063 -20.576 -44.493 1.00 87.81 146 PRO A N 1
ATOM 1132 C CA . PRO A 1 146 ? 31.950 -19.723 -44.912 1.00 87.81 146 PRO A CA 1
ATOM 1133 C C . PRO A 1 146 ? 31.633 -19.820 -46.405 1.00 87.81 146 PRO A C 1
ATOM 1135 O O . PRO A 1 146 ? 30.468 -19.930 -46.774 1.00 87.81 146 PRO A O 1
ATOM 1138 N N . SER A 1 147 ? 32.655 -19.865 -47.265 1.00 90.69 147 SER A N 1
ATOM 1139 C CA . SER A 1 147 ? 32.492 -20.024 -48.716 1.00 90.69 147 SER A CA 1
ATOM 1140 C C . SER A 1 147 ? 31.728 -21.295 -49.101 1.00 90.69 147 SER A C 1
ATOM 1142 O O . SER A 1 147 ? 30.862 -21.231 -49.970 1.00 90.69 147 SER A O 1
ATOM 1144 N N . LYS A 1 148 ? 31.987 -22.425 -48.424 1.00 90.56 148 LYS A N 1
ATOM 1145 C CA . LYS A 1 148 ? 31.277 -23.693 -48.657 1.00 90.56 148 LYS A CA 1
ATOM 1146 C C . LYS A 1 148 ? 29.811 -23.600 -48.246 1.00 90.56 148 LYS A C 1
ATOM 1148 O O . LYS A 1 148 ? 28.952 -24.075 -48.980 1.00 90.56 148 LYS A O 1
ATOM 1153 N N . LEU A 1 149 ? 29.516 -22.962 -47.111 1.00 89.00 149 LEU A N 1
ATOM 1154 C CA . LEU A 1 149 ? 28.131 -22.776 -46.673 1.00 89.00 149 LEU A CA 1
ATOM 1155 C C . LEU A 1 149 ? 27.360 -21.835 -47.612 1.00 89.00 149 LEU A C 1
ATOM 1157 O O . LEU A 1 149 ? 26.215 -22.122 -47.947 1.00 89.00 149 LEU A O 1
ATOM 1161 N N . PHE A 1 150 ? 27.982 -20.743 -48.072 1.00 91.50 150 PHE A N 1
ATOM 1162 C CA . PHE A 1 150 ? 27.376 -19.850 -49.065 1.00 91.50 150 PHE A CA 1
ATOM 1163 C C . PHE A 1 150 ? 27.079 -20.576 -50.384 1.00 91.50 150 PHE A C 1
ATOM 1165 O O . PHE A 1 150 ? 25.972 -20.428 -50.895 1.00 91.50 150 PHE A O 1
ATOM 1172 N N . GLY A 1 151 ? 28.018 -21.384 -50.890 1.00 91.50 151 GLY A N 1
ATOM 1173 C CA . GLY A 1 151 ? 27.810 -22.193 -52.097 1.00 91.50 151 GLY A CA 1
ATOM 1174 C C . GLY A 1 151 ? 26.667 -23.193 -51.930 1.00 91.50 151 GLY A C 1
ATOM 1175 O O . GLY A 1 151 ? 25.732 -23.199 -52.724 1.00 91.50 151 GLY A O 1
ATOM 1176 N N . TRP A 1 152 ? 26.657 -23.945 -50.826 1.00 93.12 152 TRP A N 1
ATOM 1177 C CA . TRP A 1 152 ? 25.586 -24.901 -50.538 1.00 93.12 152 TRP A CA 1
ATOM 1178 C C . TRP A 1 152 ? 24.208 -24.224 -50.442 1.00 93.12 152 TRP A C 1
ATOM 1180 O O . TRP A 1 152 ? 23.222 -24.726 -50.980 1.00 93.12 152 TRP A O 1
ATOM 1190 N N . LEU A 1 153 ? 24.119 -23.060 -49.789 1.00 92.06 153 LEU A N 1
ATOM 1191 C CA . LEU A 1 153 ? 22.868 -22.302 -49.683 1.00 92.06 153 LEU A CA 1
ATOM 1192 C C . LEU A 1 153 ? 22.406 -21.734 -51.033 1.00 92.06 153 LEU A C 1
ATOM 1194 O O . LEU A 1 153 ? 21.202 -21.645 -51.274 1.00 92.06 153 LEU A O 1
ATOM 1198 N N . GLU A 1 154 ? 23.326 -21.334 -51.905 1.00 92.69 154 GLU A N 1
ATOM 1199 C CA . GLU A 1 154 ? 23.002 -20.888 -53.262 1.00 92.69 154 GLU A CA 1
ATOM 1200 C C . GLU A 1 154 ? 22.476 -22.053 -54.115 1.00 92.69 154 GLU A C 1
ATOM 1202 O O . GLU A 1 154 ? 21.377 -21.959 -54.668 1.00 92.69 154 GLU A O 1
ATOM 1207 N N . GLU A 1 155 ? 23.194 -23.180 -54.136 1.00 93.31 155 GLU A N 1
ATOM 1208 C CA . GLU A 1 155 ? 22.832 -24.399 -54.874 1.00 93.31 155 GLU A CA 1
ATOM 1209 C C . GLU A 1 155 ? 21.451 -24.929 -54.466 1.00 93.31 155 GLU A C 1
ATOM 1211 O O . GLU A 1 155 ? 20.618 -25.262 -55.310 1.00 93.31 155 GLU A O 1
ATOM 1216 N N . ASN A 1 156 ? 21.154 -24.926 -53.165 1.00 91.12 156 ASN A N 1
ATOM 1217 C CA . ASN A 1 156 ? 19.878 -25.406 -52.629 1.00 91.12 156 ASN A CA 1
ATOM 1218 C C . ASN A 1 156 ? 18.744 -24.364 -52.709 1.00 91.12 156 ASN A C 1
ATOM 1220 O O . ASN A 1 156 ? 17.666 -24.566 -52.135 1.00 91.12 156 ASN A O 1
ATOM 1224 N N . ARG A 1 157 ? 18.963 -23.234 -53.396 1.00 90.00 157 ARG A N 1
ATOM 1225 C CA . ARG A 1 157 ? 17.998 -22.132 -53.557 1.00 90.00 157 ARG A CA 1
ATOM 1226 C C . ARG A 1 157 ? 17.513 -21.548 -52.225 1.00 90.00 157 ARG A C 1
ATOM 1228 O O . ARG A 1 157 ? 16.327 -21.267 -52.038 1.00 90.00 157 ARG A O 1
ATOM 1235 N N . TRP A 1 158 ? 18.424 -21.364 -51.275 1.00 91.75 158 TRP A N 1
ATOM 1236 C CA . TRP A 1 158 ? 18.161 -20.647 -50.024 1.00 91.75 158 TRP A CA 1
ATOM 1237 C C . TRP A 1 158 ? 18.472 -19.158 -50.151 1.00 91.75 158 TRP A C 1
ATOM 1239 O O . TRP A 1 158 ? 17.709 -18.325 -49.654 1.00 91.75 158 TRP A O 1
ATOM 1249 N N . ILE A 1 159 ? 19.533 -18.824 -50.888 1.00 92.12 159 ILE A N 1
ATOM 1250 C CA . ILE A 1 159 ? 19.949 -17.452 -51.199 1.00 92.12 159 ILE A CA 1
ATOM 1251 C C . ILE A 1 159 ? 20.266 -17.289 -52.692 1.00 92.12 159 ILE A C 1
ATOM 1253 O O . ILE A 1 159 ? 20.512 -18.269 -53.386 1.00 92.12 159 ILE A O 1
ATOM 1257 N N . TYR A 1 160 ? 20.252 -16.054 -53.189 1.00 90.81 160 TYR A N 1
ATOM 1258 C CA . TYR A 1 160 ? 20.619 -15.701 -54.563 1.00 90.81 160 TYR A CA 1
ATOM 1259 C C . TYR A 1 160 ? 21.197 -14.282 -54.648 1.00 90.81 160 TYR A C 1
ATOM 1261 O O . TYR A 1 160 ? 21.091 -13.496 -53.700 1.00 90.81 160 TYR A O 1
ATOM 1269 N N . ARG A 1 161 ? 21.788 -13.937 -55.798 1.00 89.44 161 ARG A N 1
ATOM 1270 C CA . ARG A 1 161 ? 22.250 -12.578 -56.132 1.00 89.44 161 ARG A CA 1
ATOM 1271 C C . ARG A 1 161 ? 21.369 -11.965 -57.214 1.00 89.44 161 ARG A C 1
ATOM 1273 O O . ARG A 1 161 ? 20.992 -12.638 -58.171 1.00 89.44 161 ARG A O 1
ATOM 1280 N N . ARG A 1 162 ? 21.047 -10.677 -57.078 1.00 83.88 162 ARG A N 1
ATOM 1281 C CA . ARG A 1 162 ? 20.394 -9.911 -58.153 1.00 83.88 162 ARG A CA 1
ATOM 1282 C C . ARG A 1 162 ? 21.436 -9.447 -59.162 1.00 83.88 162 ARG A C 1
ATOM 1284 O O . ARG A 1 162 ? 22.544 -9.077 -58.779 1.00 83.88 162 ARG A O 1
ATOM 1291 N N . GLN A 1 163 ? 21.047 -9.409 -60.433 1.00 78.38 163 GLN A N 1
ATOM 1292 C CA . GLN A 1 163 ? 21.885 -8.870 -61.502 1.00 78.38 163 GLN A CA 1
ATOM 1293 C C . GLN A 1 163 ? 22.320 -7.438 -61.150 1.00 78.38 163 GLN A C 1
ATOM 1295 O O . GLN A 1 163 ? 21.486 -6.598 -60.815 1.00 78.38 163 GLN A O 1
ATOM 1300 N N . GLY A 1 164 ? 23.633 -7.192 -61.147 1.00 72.94 164 GLY A N 1
ATOM 1301 C CA . GLY A 1 164 ? 24.225 -5.893 -60.803 1.00 72.94 164 GLY A CA 1
ATOM 1302 C C . GLY A 1 164 ? 24.409 -5.595 -59.306 1.00 72.94 164 GLY A C 1
ATOM 1303 O O . GLY A 1 164 ? 24.928 -4.534 -58.972 1.00 72.94 164 GLY A O 1
ATOM 1304 N N . SER A 1 165 ? 24.041 -6.497 -58.384 1.00 76.19 165 SER A N 1
ATOM 1305 C CA . SER A 1 165 ? 24.287 -6.320 -56.943 1.00 76.19 165 SER A CA 1
ATOM 1306 C C . SER A 1 165 ? 25.066 -7.496 -56.355 1.00 76.19 165 SER A C 1
ATOM 1308 O O . SER A 1 165 ? 24.607 -8.633 -56.376 1.00 76.19 165 SER A O 1
ATOM 1310 N N . GLY A 1 166 ? 26.222 -7.221 -55.741 1.00 76.31 166 GLY A N 1
ATOM 1311 C CA . GLY A 1 166 ? 27.032 -8.231 -55.042 1.00 76.31 166 GLY A CA 1
ATOM 1312 C C . GLY A 1 166 ? 26.444 -8.728 -53.711 1.00 76.31 166 GLY A C 1
ATOM 1313 O O . GLY A 1 166 ? 27.123 -9.437 -52.972 1.00 76.31 166 GLY A O 1
ATOM 1314 N N . ARG A 1 167 ? 25.211 -8.335 -53.360 1.00 81.94 167 ARG A N 1
ATOM 1315 C CA . ARG A 1 167 ? 24.571 -8.670 -52.080 1.00 81.94 167 ARG A CA 1
ATOM 1316 C C . ARG A 1 167 ? 23.750 -9.955 -52.188 1.00 81.94 167 ARG A C 1
ATOM 1318 O O . ARG A 1 167 ? 22.968 -10.124 -53.120 1.00 81.94 167 ARG A O 1
ATOM 1325 N N . TRP A 1 168 ? 23.887 -10.820 -51.186 1.00 87.06 168 TRP A N 1
ATOM 1326 C CA . TRP A 1 168 ? 23.076 -12.028 -51.038 1.00 87.06 168 TRP A CA 1
ATOM 1327 C C . TRP A 1 168 ? 21.674 -11.708 -50.515 1.00 87.06 168 TRP A C 1
ATOM 1329 O O . TRP A 1 168 ? 21.515 -10.973 -49.537 1.00 87.06 168 TRP A O 1
ATOM 1339 N N . ILE A 1 169 ? 20.658 -12.294 -51.145 1.00 88.75 169 ILE A N 1
ATOM 1340 C CA . ILE A 1 169 ? 19.245 -12.143 -50.787 1.00 88.75 169 ILE A CA 1
ATOM 1341 C C . ILE A 1 169 ? 18.663 -13.529 -50.527 1.00 88.75 169 ILE A C 1
ATOM 1343 O O . ILE A 1 169 ? 18.922 -14.457 -51.285 1.00 88.75 169 ILE A O 1
ATOM 1347 N N . ALA A 1 170 ? 17.880 -13.682 -49.460 1.00 89.56 170 ALA A N 1
ATOM 1348 C CA . ALA A 1 170 ? 17.196 -14.940 -49.176 1.00 89.56 170 ALA A CA 1
ATOM 1349 C C . ALA A 1 170 ? 15.953 -15.103 -50.063 1.00 89.56 170 ALA A C 1
ATOM 1351 O O . ALA A 1 170 ? 15.250 -14.133 -50.353 1.00 89.56 170 ALA A O 1
ATOM 1352 N N . TYR A 1 171 ? 15.660 -16.332 -50.480 1.00 90.88 171 TYR A N 1
ATOM 1353 C CA . TYR A 1 171 ? 14.418 -16.633 -51.188 1.00 90.88 171 TYR A CA 1
ATOM 1354 C C . TYR A 1 171 ? 13.203 -16.481 -50.258 1.00 90.88 171 TYR A C 1
ATOM 1356 O O . TYR A 1 171 ? 13.224 -16.946 -49.117 1.00 90.88 171 TYR A O 1
ATOM 1364 N N . GLN A 1 172 ? 12.116 -15.888 -50.769 1.00 88.06 172 GLN A N 1
ATOM 1365 C CA . GLN A 1 172 ? 10.900 -15.603 -49.993 1.00 88.06 172 GLN A CA 1
ATOM 1366 C C . GLN A 1 172 ? 10.329 -16.825 -49.243 1.00 88.06 172 GLN A C 1
ATOM 1368 O O . GLN A 1 172 ? 10.008 -16.664 -48.067 1.00 88.06 172 GLN A O 1
ATOM 1373 N N . PRO A 1 173 ? 10.279 -18.047 -49.824 1.00 90.75 173 PRO A N 1
ATOM 1374 C CA . PRO A 1 173 ? 9.807 -19.235 -49.108 1.00 90.75 173 PRO A CA 1
ATOM 1375 C C . PRO A 1 173 ? 10.593 -19.563 -47.828 1.00 90.75 173 PRO A C 1
ATOM 1377 O O . PRO A 1 173 ? 10.016 -20.042 -46.854 1.00 90.75 173 PRO A O 1
ATOM 1380 N N . ARG A 1 174 ? 11.907 -19.291 -47.804 1.00 88.25 174 ARG A N 1
ATOM 1381 C CA . ARG A 1 174 ? 12.765 -19.525 -46.624 1.00 88.25 174 ARG A CA 1
ATOM 1382 C C . ARG A 1 174 ? 12.591 -18.447 -45.557 1.00 88.25 174 ARG A C 1
ATOM 1384 O O . ARG A 1 174 ? 12.819 -18.712 -44.378 1.00 88.25 174 ARG A O 1
ATOM 1391 N N . ILE A 1 175 ? 12.172 -17.251 -45.972 1.00 87.50 175 ILE A N 1
ATOM 1392 C CA . ILE A 1 175 ? 11.807 -16.159 -45.067 1.00 87.50 175 ILE A CA 1
ATOM 1393 C C . ILE A 1 175 ? 10.456 -16.451 -44.413 1.00 87.50 175 ILE A C 1
ATOM 1395 O O . ILE A 1 175 ? 10.337 -16.364 -43.194 1.00 87.50 175 ILE A O 1
ATOM 1399 N N . SER A 1 176 ? 9.453 -16.859 -45.197 1.00 86.31 176 SER A N 1
ATOM 1400 C CA . SER A 1 176 ? 8.122 -17.194 -44.674 1.00 86.31 176 SER A CA 1
ATOM 1401 C C . SER A 1 176 ? 8.137 -18.392 -43.725 1.00 86.31 176 SER A C 1
ATOM 1403 O O . SER A 1 176 ? 7.364 -18.415 -42.775 1.00 86.31 176 SER A O 1
ATOM 1405 N N . SER A 1 177 ? 9.032 -19.364 -43.936 1.00 86.25 177 SER A N 1
ATOM 1406 C CA . SER A 1 177 ? 9.190 -20.519 -43.041 1.00 86.25 177 SER A CA 1
ATOM 1407 C C . SER A 1 177 ? 10.004 -20.216 -41.776 1.00 86.25 177 SER A C 1
ATOM 1409 O O . SER A 1 177 ? 10.269 -21.124 -40.995 1.00 86.25 177 SER A O 1
ATOM 1411 N N . GLY A 1 178 ? 10.479 -18.978 -41.597 1.00 82.69 178 GLY A N 1
ATOM 1412 C CA . GLY A 1 178 ? 11.271 -18.564 -40.435 1.00 82.69 178 GLY A CA 1
ATOM 1413 C C . GLY A 1 178 ? 12.708 -19.099 -40.386 1.00 82.69 178 GLY A C 1
ATOM 1414 O O . GLY A 1 178 ? 13.409 -18.826 -39.414 1.00 82.69 178 GLY A O 1
ATOM 1415 N N . LEU A 1 179 ? 13.170 -19.820 -41.417 1.00 83.38 179 LEU A N 1
ATOM 1416 C CA . LEU A 1 179 ? 14.511 -20.429 -41.467 1.00 83.38 179 LEU A CA 1
ATOM 1417 C C . LEU A 1 179 ? 15.608 -19.411 -41.805 1.00 83.38 179 LEU A C 1
ATOM 1419 O O . LEU A 1 179 ? 16.750 -19.566 -41.381 1.00 83.38 179 LEU A O 1
ATOM 1423 N N . LEU A 1 180 ? 15.272 -18.366 -42.566 1.00 85.50 180 LEU A N 1
ATOM 1424 C CA . LEU A 1 180 ? 16.168 -17.252 -42.869 1.00 85.50 180 LEU A CA 1
ATOM 1425 C C . LEU A 1 180 ? 15.489 -15.919 -42.566 1.00 85.50 180 LEU A C 1
ATOM 1427 O O . LEU A 1 180 ? 14.326 -15.706 -42.891 1.00 85.50 180 LEU A O 1
ATOM 1431 N N . LYS A 1 181 ? 16.241 -14.973 -42.002 1.00 80.62 181 LYS A N 1
ATOM 1432 C CA . LYS A 1 181 ? 15.804 -13.579 -41.854 1.00 80.62 181 LYS A CA 1
ATOM 1433 C C . LYS A 1 181 ? 16.636 -12.695 -42.773 1.00 80.62 181 LYS A C 1
ATOM 1435 O O . LYS A 1 181 ? 17.859 -12.681 -42.678 1.00 80.62 181 LYS A O 1
ATOM 1440 N N . HIS A 1 182 ? 15.979 -11.928 -43.639 1.00 76.19 182 HIS A N 1
ATOM 1441 C CA . HIS A 1 182 ? 16.639 -10.918 -44.464 1.00 76.19 182 HIS A CA 1
ATOM 1442 C C . HIS A 1 182 ? 16.387 -9.531 -43.864 1.00 76.19 182 HIS A C 1
ATOM 1444 O O . HIS A 1 182 ? 15.318 -8.954 -44.045 1.00 76.19 182 HIS A O 1
ATOM 1450 N N . LYS A 1 183 ? 17.360 -9.010 -43.106 1.00 68.00 183 LYS A N 1
ATOM 1451 C CA . LYS A 1 183 ? 17.347 -7.638 -42.579 1.00 68.00 183 LYS A CA 1
ATOM 1452 C C . LYS A 1 183 ? 18.490 -6.848 -43.215 1.00 68.00 183 LYS A C 1
ATOM 1454 O O . LYS A 1 183 ? 19.650 -7.232 -43.092 1.00 68.00 183 LYS A O 1
ATOM 1459 N N . VAL A 1 184 ? 18.167 -5.743 -43.883 1.00 63.47 184 VAL A N 1
ATOM 1460 C CA . VAL A 1 184 ? 19.168 -4.808 -44.411 1.00 63.47 184 VAL A CA 1
ATOM 1461 C C . VAL A 1 184 ? 19.527 -3.833 -43.293 1.00 63.47 184 VAL A C 1
ATOM 1463 O O . VAL A 1 184 ? 18.838 -2.841 -43.083 1.00 63.47 184 VAL A O 1
ATOM 1466 N N . THR A 1 185 ? 20.585 -4.126 -42.539 1.00 51.91 185 THR A N 1
ATOM 1467 C CA . THR A 1 185 ? 21.094 -3.202 -41.518 1.00 51.91 185 THR A CA 1
ATOM 1468 C C . THR A 1 185 ? 22.137 -2.291 -42.157 1.00 51.91 185 THR A C 1
ATOM 1470 O O . THR A 1 185 ? 23.282 -2.695 -42.347 1.00 51.91 185 THR A O 1
ATOM 1473 N N . SER A 1 186 ? 21.773 -1.055 -42.500 1.00 47.84 186 SER A N 1
ATOM 1474 C CA . SER A 1 186 ? 22.774 -0.013 -42.743 1.00 47.84 186 SER A CA 1
ATOM 1475 C C . SER A 1 186 ? 23.316 0.446 -41.389 1.00 47.84 186 SER A C 1
ATOM 1477 O O . SER A 1 186 ? 22.664 1.222 -40.691 1.00 47.84 186 SER A O 1
ATOM 1479 N N . LEU A 1 187 ? 24.480 -0.064 -40.990 1.00 46.69 187 LEU A N 1
ATOM 1480 C CA . LEU A 1 187 ? 25.225 0.490 -39.862 1.00 46.69 187 LEU A CA 1
ATOM 1481 C C . LEU A 1 187 ? 25.803 1.832 -40.325 1.00 46.69 187 LEU A C 1
ATOM 1483 O O . LEU A 1 187 ? 26.792 1.860 -41.053 1.00 46.69 187 LEU A O 1
ATOM 1487 N N . LYS A 1 188 ? 25.144 2.941 -39.981 1.00 41.38 188 LYS A N 1
ATOM 1488 C CA . LYS A 1 188 ? 25.793 4.253 -40.027 1.00 41.38 188 LYS A CA 1
ATOM 1489 C C . LYS A 1 188 ? 26.629 4.390 -38.746 1.00 41.38 188 LYS A C 1
ATOM 1491 O O . LYS A 1 188 ? 26.117 3.999 -37.696 1.00 41.38 188 LYS A O 1
ATOM 1496 N N . PRO A 1 189 ? 27.881 4.876 -38.816 1.00 35.94 189 PRO A N 1
ATOM 1497 C CA . PRO A 1 189 ? 28.607 5.294 -37.620 1.00 35.94 189 PRO A CA 1
ATOM 1498 C C . PRO A 1 189 ? 27.785 6.358 -36.883 1.00 35.94 189 PRO A C 1
ATOM 1500 O O . PRO A 1 189 ? 27.128 7.168 -37.545 1.00 35.94 189 PRO A O 1
ATOM 1503 N N . ASP A 1 190 ? 27.795 6.334 -35.549 1.00 48.25 190 ASP A N 1
ATOM 1504 C CA . ASP A 1 190 ? 27.276 7.463 -34.768 1.00 48.25 190 ASP A CA 1
ATOM 1505 C C . ASP A 1 190 ? 28.091 8.730 -35.116 1.00 48.25 190 ASP A C 1
ATOM 1507 O O . ASP A 1 190 ? 29.290 8.605 -35.391 1.00 48.25 190 ASP A O 1
ATOM 1511 N N . PRO A 1 191 ? 27.454 9.916 -35.176 1.00 47.78 191 PRO A N 1
ATOM 1512 C CA . PRO A 1 191 ? 28.155 11.189 -35.335 1.00 47.78 191 PRO A CA 1
ATOM 1513 C C . PRO A 1 191 ? 29.062 11.516 -34.141 1.00 47.78 191 PRO A C 1
ATOM 1515 O O . PRO A 1 191 ? 28.748 11.082 -33.008 1.00 47.78 191 PRO A O 1
#

pLDDT: mean 85.76, std 11.43, range [35.94, 96.88]